Protein AF-A0A3E2N641-F1 (afdb_monomer_lite)

Organism: NCBI:txid253257

pLDDT: mean 75.02, std 20.26, range [27.59, 98.75]

Secondary structure (DSSP, 8-state):
-PPPPP----PPP-EEEEEEPPTT--HHHHHHHTTS-HHHHHHHSTT--TT-PPTT-EEEEEET-------GGGG----------S-SS--PPTTEEEEEPPTT--HHHHHHHTT--HHHHHHHSTT--TT-PPTT-EEEEEPSPPPPP----PPP--PPPPPPP------HHHHHHHHHHHHHHHHHHHHHHHHHHHHHTT-TTHHHHHHHHHHHHHHHHHHHHHHHHHHHHHHHHHHHHHHHHHHHHHHHHHHTT-HHHHHHHHHHHHHHHHHHHHHHHHH-TTS-HHHHHHHHHHHHHHHHHHHHHHHTT-HHHHHHHHHHHHHHHHHHHHHHHHHHHHH-GGG--

Foldseek 3Di:
DDDDDDDDDPDADAAKDKDFDAPPDALCVVCVNQVHDSVQQCLQPPPDDRVDHDGRDIGIDRGPDDPPDDPPVVPDPPPDDDDDDPPPAPDFDPQWDKDFDAPPDALCNLCVVQVHDSVVQCVRPPPDDRVDDDGRDIGIGGHDDDDDDDDDDDDDDDDPDDDDPPPPPFFPLLVSLLVLQLVLLLQLLVLLVVLLVCLLVVNPCNVVSVVSNLCSLVSQLVSCCVQQNNVLSVVSSVLVNQLSVLLVQLLNCVSVVPPVSNVVSVVSNLVSQLVNLVSVCVRFVLQDSVVSSVLSVLLVVLSVVLSVCVNVVVVVVNVVSSVVNSVSSSVVSVSVSVRSCVVCVVSGD

InterPro domains:
  IPR018392 LysM domain [PF01476] (19-62)
  IPR018392 LysM domain [PF01476] (99-142)
  IPR018392 LysM domain [PS51782] (17-61)
  IPR018392 LysM domain [PS51782] (97-141)
  IPR018392 LysM domain [SM00257] (18-62)
  IPR018392 LysM domain [SM00257] (98-142)
  IPR018392 LysM domain [cd00118] (19-61)
  IPR018392 LysM domain [cd00118] (97-141)
  IPR036779 LysM domain superfamily [G3DSA:3.10.350.10] (17-62)
  IPR036779 LysM domain superfamily [G3DSA:3.10.350.10] (88-151)
  IPR036779 LysM domain superfamily [SSF54106] (17-62)
  IPR036779 LysM domain superfamily [SSF54106] (97-142)

Sequence (349 aa):
MSEAVSGSTTRCPVGLRAYTIQKGDTLWLLAKKYCTTVGAIMALNPGIKPGNLMIGQVIWIPAGYKFRNLPPWAQSMDNTIQQRPMNMYPVCPQGTRSYTIEAGDTLWLLSQRYNTTVEAIMAANPGINPTNLFVGQVICIPRDRPQPRPQPQPQPQPQPQPMPPTYMWVSKAEQNLGNYLRFLWLQQVYWLRMAIQSELWNLSDAEYVMNRLMENPADFQMAIKTFYGDENAKKFADLLTSHFTAVNDYVMASRDGNAQAVADAENRMNSNAAQFVAFLASINPNWSAADLQRMLNDYMDLTKEETAATLSQNFEDSIGIFADIERGALEMADMMTQGIVKQFPQYFR

Radius of gyration: 25.22 Å; chains: 1; bounding box: 59×57×93 Å

Structure (mmCIF, N/CA/C/O backbone):
data_AF-A0A3E2N641-F1
#
_entry.id   AF-A0A3E2N641-F1
#
loop_
_atom_site.group_PDB
_atom_site.id
_atom_site.type_symbol
_atom_site.label_atom_id
_atom_site.label_alt_id
_atom_site.label_comp_id
_atom_site.label_asym_id
_atom_site.label_entity_id
_atom_site.label_seq_id
_atom_site.pdbx_PDB_ins_code
_atom_site.Cartn_x
_atom_site.Cartn_y
_atom_site.Cartn_z
_atom_site.occupancy
_atom_site.B_iso_or_equiv
_atom_site.auth_seq_id
_atom_site.auth_comp_id
_atom_site.auth_asym_id
_atom_site.auth_atom_id
_atom_site.pdbx_PDB_model_num
ATOM 1 N N . MET A 1 1 ? 38.713 -11.278 46.481 1.00 37.94 1 MET A N 1
ATOM 2 C CA . MET A 1 1 ? 37.415 -11.522 45.823 1.00 37.94 1 MET A CA 1
ATOM 3 C C . MET A 1 1 ? 37.397 -10.659 44.579 1.00 37.94 1 MET A C 1
ATOM 5 O O . MET A 1 1 ? 37.539 -9.453 44.696 1.00 37.94 1 MET A O 1
ATOM 9 N N . SER A 1 2 ? 37.428 -11.293 43.412 1.00 34.84 2 SER A N 1
ATOM 10 C CA . SER A 1 2 ? 37.576 -10.657 42.103 1.00 34.84 2 SER A CA 1
ATOM 11 C C . SER A 1 2 ? 36.240 -10.099 41.613 1.00 34.84 2 SER A C 1
ATOM 13 O O . SER A 1 2 ? 35.304 -10.871 41.405 1.00 34.84 2 SER A O 1
ATOM 15 N N . GLU A 1 3 ? 36.173 -8.787 41.395 1.00 32.94 3 GLU A N 1
ATOM 16 C CA . GLU A 1 3 ? 35.124 -8.148 40.598 1.00 32.94 3 GLU A CA 1
ATOM 17 C C . GLU A 1 3 ? 35.412 -8.378 39.110 1.00 32.94 3 GLU A C 1
ATOM 19 O O . GLU A 1 3 ? 36.503 -8.093 38.610 1.00 32.94 3 GLU A O 1
ATOM 24 N N . ALA A 1 4 ? 34.435 -8.953 38.413 1.00 34.06 4 ALA A N 1
ATOM 25 C CA . ALA A 1 4 ? 34.481 -9.178 36.979 1.00 34.06 4 ALA A CA 1
ATOM 26 C C . ALA A 1 4 ? 34.097 -7.894 36.228 1.00 34.06 4 ALA A C 1
ATOM 28 O O . ALA A 1 4 ? 33.092 -7.250 36.521 1.00 34.06 4 ALA A O 1
ATOM 29 N N . VAL A 1 5 ? 34.921 -7.558 35.239 1.00 38.22 5 VAL A N 1
ATOM 30 C CA . VAL A 1 5 ? 34.790 -6.419 34.327 1.00 38.22 5 VAL A CA 1
ATOM 31 C C . VAL A 1 5 ? 33.515 -6.524 33.479 1.00 38.22 5 VAL A C 1
ATOM 33 O O . VAL A 1 5 ? 33.207 -7.571 32.910 1.00 38.22 5 VAL A O 1
ATOM 36 N N . SER A 1 6 ? 32.800 -5.402 33.368 1.00 38.97 6 SER A N 1
ATOM 37 C CA . SER A 1 6 ? 31.592 -5.206 32.564 1.00 38.97 6 SER A CA 1
ATOM 38 C C . SER A 1 6 ? 31.830 -5.433 31.065 1.00 38.97 6 SER A C 1
ATOM 40 O O . SER A 1 6 ? 32.614 -4.719 30.435 1.00 38.97 6 SER A O 1
ATOM 42 N N . GLY A 1 7 ? 31.099 -6.375 30.467 1.00 31.98 7 GLY A N 1
ATOM 43 C CA . GLY A 1 7 ? 31.016 -6.547 29.017 1.00 31.98 7 GLY A CA 1
ATOM 44 C C . GLY A 1 7 ? 29.997 -5.587 28.397 1.00 31.98 7 GLY A C 1
ATOM 45 O O . GLY A 1 7 ? 28.799 -5.702 28.642 1.00 31.98 7 GLY A O 1
ATOM 46 N N . SER A 1 8 ? 30.472 -4.653 27.573 1.00 35.94 8 SER A N 1
ATOM 47 C CA . SER A 1 8 ? 29.644 -3.797 26.714 1.00 35.94 8 SER A CA 1
ATOM 48 C C . SER A 1 8 ? 28.835 -4.652 25.730 1.00 35.94 8 SER A C 1
ATOM 50 O O . SER A 1 8 ? 29.398 -5.316 24.860 1.00 35.94 8 SER A O 1
ATOM 52 N N . THR A 1 9 ? 27.507 -4.652 25.854 1.00 37.44 9 THR A N 1
ATOM 53 C CA . THR A 1 9 ? 26.609 -5.258 24.863 1.00 37.44 9 THR A CA 1
ATOM 54 C C . THR A 1 9 ? 26.307 -4.227 23.780 1.00 37.44 9 THR A C 1
ATOM 56 O O . THR A 1 9 ? 25.435 -3.373 23.916 1.00 37.44 9 THR A O 1
ATOM 59 N N . THR A 1 10 ? 27.055 -4.267 22.676 1.00 47.19 10 THR A N 1
ATOM 60 C CA . THR A 1 10 ? 26.777 -3.406 21.519 1.00 47.19 10 THR A CA 1
ATOM 61 C C . THR A 1 10 ? 25.424 -3.787 20.911 1.00 47.19 10 THR A C 1
ATOM 63 O O . THR A 1 10 ? 25.277 -4.843 20.295 1.00 47.19 10 THR A O 1
ATOM 66 N N . ARG A 1 11 ? 24.412 -2.937 21.114 1.00 62.44 11 ARG A N 1
ATOM 67 C CA . ARG A 1 11 ? 23.065 -3.103 20.552 1.00 62.44 11 ARG A CA 1
ATOM 68 C C . ARG A 1 11 ? 23.124 -2.955 19.030 1.00 62.44 11 ARG A C 1
ATOM 70 O O . ARG A 1 11 ? 23.750 -2.033 18.512 1.00 62.44 11 ARG A O 1
ATOM 77 N N . CYS A 1 12 ? 22.468 -3.867 18.318 1.00 58.69 12 CYS A N 1
ATOM 78 C CA . CYS A 1 12 ? 22.376 -3.823 16.863 1.00 58.69 12 CYS A CA 1
ATOM 79 C C . CYS A 1 12 ? 21.690 -2.527 16.395 1.00 58.69 12 CYS A C 1
ATOM 81 O O . CYS A 1 12 ? 20.620 -2.208 16.920 1.00 58.69 12 CYS A O 1
ATOM 83 N N . PRO A 1 13 ? 22.244 -1.804 15.406 1.00 61.56 13 PRO A N 1
ATOM 84 C CA . PRO A 1 13 ? 21.532 -0.697 14.776 1.00 61.56 13 PRO A CA 1
ATOM 85 C C . PRO A 1 13 ? 20.265 -1.217 14.083 1.00 61.56 13 PRO A C 1
ATOM 87 O O . PRO A 1 13 ? 20.301 -2.296 13.502 1.00 61.56 13 PRO A O 1
ATOM 90 N N . VAL A 1 14 ? 19.167 -0.458 14.136 1.00 66.56 14 VAL A N 1
ATOM 91 C CA . VAL A 1 14 ? 17.894 -0.761 13.450 1.00 66.56 14 VAL A CA 1
ATOM 92 C C . VAL A 1 14 ? 17.666 0.190 12.265 1.00 66.56 14 VAL A C 1
ATOM 94 O O . VAL A 1 14 ? 18.246 1.286 12.243 1.00 66.56 14 VAL A O 1
ATOM 97 N N . GLY A 1 15 ? 16.857 -0.244 11.291 1.00 57.44 15 GLY A N 1
ATOM 98 C CA . GLY A 1 15 ? 16.411 0.545 10.132 1.00 57.44 15 GLY A CA 1
ATOM 99 C C . GLY A 1 15 ? 17.236 0.337 8.855 1.00 57.44 15 GLY A C 1
ATOM 100 O O . GLY A 1 15 ? 18.328 -0.237 8.884 1.00 57.44 15 GLY A O 1
ATOM 101 N N . LEU A 1 16 ? 16.711 0.802 7.717 1.00 65.94 16 LEU A N 1
ATOM 102 C CA . LEU A 1 16 ? 17.422 0.796 6.435 1.00 65.94 16 LEU A CA 1
ATOM 103 C C . LEU A 1 16 ? 18.493 1.896 6.428 1.00 65.94 16 LEU A C 1
ATOM 105 O O . LEU A 1 16 ? 18.224 3.036 6.796 1.00 65.94 16 LEU A O 1
ATOM 109 N N . ARG A 1 17 ? 19.728 1.568 6.037 1.00 76.00 17 ARG A N 1
ATOM 110 C CA . ARG A 1 17 ? 20.859 2.509 6.079 1.00 76.00 17 ARG A CA 1
ATOM 111 C C . ARG A 1 17 ? 21.640 2.500 4.780 1.00 76.00 17 ARG A C 1
ATOM 113 O O . ARG A 1 17 ? 22.012 1.431 4.307 1.00 76.00 17 ARG A O 1
ATOM 120 N N . ALA A 1 18 ? 21.957 3.681 4.257 1.00 69.38 18 ALA A N 1
ATOM 121 C CA . ALA A 1 18 ? 22.971 3.821 3.220 1.00 69.38 18 ALA A CA 1
ATOM 122 C C . ALA A 1 18 ? 24.364 3.612 3.836 1.00 69.38 18 ALA A C 1
ATOM 124 O O . ALA A 1 18 ? 24.682 4.171 4.889 1.00 69.38 18 ALA A O 1
ATOM 125 N N . TYR A 1 19 ? 25.196 2.804 3.189 1.00 85.25 19 TYR A N 1
ATOM 126 C CA . TYR A 1 19 ? 26.554 2.502 3.615 1.00 85.25 19 TYR A CA 1
ATOM 127 C C . TYR A 1 19 ? 27.510 2.526 2.426 1.00 85.25 19 TYR A C 1
ATOM 129 O O . TYR A 1 19 ? 27.297 1.828 1.438 1.00 85.25 19 TYR A O 1
ATOM 137 N N . THR A 1 20 ? 28.589 3.295 2.537 1.00 86.00 20 THR A N 1
ATOM 138 C CA . THR A 1 20 ? 29.642 3.358 1.519 1.00 86.00 20 THR A CA 1
ATOM 139 C C . THR A 1 20 ? 30.679 2.266 1.768 1.00 86.00 20 THR A C 1
ATOM 141 O O . THR A 1 20 ? 31.349 2.287 2.800 1.00 86.00 20 THR A O 1
ATOM 144 N N . ILE A 1 21 ? 30.835 1.340 0.820 1.00 86.69 21 ILE A N 1
ATOM 145 C CA . ILE A 1 21 ? 31.816 0.250 0.858 1.00 86.69 21 ILE A CA 1
ATOM 146 C C . ILE A 1 21 ? 33.225 0.806 1.078 1.00 86.69 21 ILE A C 1
ATOM 148 O O . ILE A 1 21 ? 33.716 1.642 0.315 1.00 86.69 21 ILE A O 1
ATOM 152 N N . GLN A 1 22 ? 33.894 0.294 2.104 1.00 90.19 22 GLN A N 1
ATOM 153 C CA . GLN A 1 22 ? 35.270 0.611 2.454 1.00 90.19 22 GLN A CA 1
ATOM 154 C C . GLN A 1 22 ? 36.227 -0.499 2.006 1.00 90.19 22 GLN A C 1
ATOM 156 O O . GLN A 1 22 ? 35.837 -1.624 1.682 1.00 90.19 22 GLN A O 1
ATOM 161 N N . LYS A 1 23 ? 37.526 -0.184 1.983 1.00 87.56 23 LYS A N 1
ATOM 162 C CA . LYS A 1 23 ? 38.572 -1.163 1.670 1.00 87.56 23 LYS A CA 1
ATOM 163 C C . LYS A 1 23 ? 38.530 -2.314 2.682 1.00 87.56 23 LYS A C 1
ATOM 165 O O . LYS A 1 23 ? 38.703 -2.087 3.874 1.00 87.56 23 LYS A O 1
ATOM 170 N N . GLY A 1 24 ? 38.372 -3.541 2.184 1.00 77.38 24 GLY A N 1
ATOM 171 C CA . GLY A 1 24 ? 38.320 -4.754 3.009 1.00 77.38 24 GLY A CA 1
ATOM 172 C C . GLY A 1 24 ? 36.915 -5.170 3.452 1.00 77.38 24 GLY A C 1
ATOM 173 O O . GLY A 1 24 ? 36.780 -6.202 4.109 1.00 77.38 24 GLY A O 1
ATOM 174 N N . ASP A 1 25 ? 35.872 -4.425 3.073 1.00 85.00 25 ASP A N 1
ATOM 175 C CA . ASP A 1 25 ? 34.499 -4.843 3.339 1.00 85.00 25 ASP A CA 1
ATOM 176 C C . ASP A 1 25 ? 34.126 -6.104 2.553 1.00 85.00 25 ASP A C 1
ATOM 178 O O . ASP A 1 25 ? 34.498 -6.303 1.397 1.00 85.00 25 ASP A O 1
ATOM 182 N N . THR A 1 26 ? 33.319 -6.947 3.193 1.00 80.31 26 THR A N 1
ATOM 183 C CA . THR A 1 26 ? 32.589 -8.046 2.556 1.00 80.31 26 THR A CA 1
ATOM 184 C C . THR A 1 26 ? 31.133 -7.964 2.994 1.00 80.31 26 THR A C 1
ATOM 186 O O . THR A 1 26 ? 30.843 -7.493 4.097 1.00 80.31 26 THR A O 1
ATOM 189 N N . LEU A 1 27 ? 30.197 -8.476 2.187 1.00 76.56 27 LEU A N 1
ATOM 190 C CA . LEU A 1 27 ? 28.786 -8.505 2.600 1.00 76.56 27 LEU A CA 1
ATOM 191 C C . LEU A 1 27 ? 28.585 -9.293 3.897 1.00 76.56 27 LEU A C 1
ATOM 193 O O . LEU A 1 27 ? 27.688 -8.975 4.668 1.00 76.56 27 LEU A O 1
ATOM 197 N N . TRP A 1 28 ? 29.441 -10.282 4.162 1.00 72.81 28 TRP A N 1
ATOM 198 C CA . TRP A 1 28 ? 29.426 -11.049 5.403 1.00 72.81 28 TRP A CA 1
ATOM 199 C C . TRP A 1 28 ? 29.801 -10.197 6.625 1.00 72.81 28 TRP A C 1
ATOM 201 O O . TRP A 1 28 ? 29.076 -10.203 7.622 1.00 72.81 28 TRP A O 1
ATOM 211 N N . LEU A 1 29 ? 30.887 -9.414 6.545 1.00 74.25 29 LEU A N 1
ATOM 212 C CA . LEU A 1 29 ? 31.299 -8.505 7.625 1.00 74.25 29 LEU A CA 1
ATOM 213 C C . LEU A 1 29 ? 30.238 -7.433 7.889 1.00 74.25 29 LEU A C 1
ATOM 215 O O . LEU A 1 29 ? 29.940 -7.128 9.045 1.00 74.25 29 LEU A O 1
ATOM 219 N N . LEU A 1 30 ? 29.622 -6.913 6.826 1.00 85.38 30 LEU A N 1
ATOM 220 C CA . LEU A 1 30 ? 28.553 -5.925 6.925 1.00 85.38 30 LEU A CA 1
ATOM 221 C C . LEU A 1 30 ? 27.273 -6.533 7.514 1.00 85.38 30 LEU A C 1
ATOM 223 O O . LEU A 1 30 ? 26.714 -5.973 8.452 1.00 85.38 30 LEU A O 1
ATOM 227 N N . ALA A 1 31 ? 26.853 -7.717 7.066 1.00 72.88 31 ALA A N 1
ATOM 228 C CA . ALA A 1 31 ? 25.706 -8.425 7.634 1.00 72.88 31 ALA A CA 1
ATOM 229 C C . ALA A 1 31 ? 25.873 -8.667 9.141 1.00 72.88 31 ALA A C 1
ATOM 231 O O . ALA A 1 31 ? 24.962 -8.392 9.922 1.00 72.88 31 ALA A O 1
ATOM 232 N N . LYS A 1 32 ? 27.069 -9.092 9.566 1.00 73.50 32 LYS A N 1
ATOM 233 C CA . LYS A 1 32 ? 27.406 -9.283 10.982 1.00 73.50 32 LYS A CA 1
ATOM 234 C C . LYS A 1 32 ? 27.371 -7.967 11.765 1.00 73.50 32 LYS A C 1
ATOM 236 O O . LYS A 1 32 ? 26.752 -7.911 12.823 1.00 73.50 32 LYS A O 1
ATOM 241 N N . LYS A 1 33 ? 28.003 -6.911 11.241 1.00 82.94 33 LYS A N 1
ATOM 242 C CA . LYS A 1 33 ? 28.078 -5.577 11.866 1.00 82.94 33 LYS A CA 1
ATOM 243 C C . LYS A 1 33 ? 26.702 -4.939 12.054 1.00 82.94 33 LYS A C 1
ATOM 245 O O . LYS A 1 33 ? 26.442 -4.330 13.086 1.00 82.94 33 LYS A O 1
ATOM 250 N N . TYR A 1 34 ? 25.829 -5.090 11.065 1.00 80.62 34 TYR A N 1
ATOM 251 C CA . TYR A 1 34 ? 24.497 -4.488 11.056 1.00 80.62 34 TYR A CA 1
ATOM 252 C C . TYR A 1 34 ? 23.398 -5.450 11.513 1.00 80.62 34 TYR A C 1
ATOM 254 O O . TYR A 1 34 ? 22.223 -5.113 11.423 1.00 80.62 34 TYR A O 1
ATOM 262 N N . CYS A 1 35 ? 23.759 -6.626 12.032 1.00 75.62 35 CYS A N 1
ATOM 263 C CA . CYS A 1 35 ? 22.819 -7.630 12.525 1.00 75.62 35 CYS A CA 1
ATOM 264 C C . CYS A 1 35 ? 21.701 -7.970 11.528 1.00 75.62 35 CYS A C 1
ATOM 266 O O . CYS A 1 35 ? 20.520 -7.966 11.874 1.00 75.62 35 CYS A O 1
ATOM 268 N N . THR A 1 36 ? 22.101 -8.256 10.294 1.00 75.38 36 THR A N 1
ATOM 269 C CA . THR A 1 36 ? 21.239 -8.664 9.185 1.00 75.38 36 THR A CA 1
ATOM 270 C C . THR A 1 36 ? 21.852 -9.868 8.465 1.00 75.38 36 THR A C 1
ATOM 272 O O . THR A 1 36 ? 22.761 -10.509 8.996 1.00 75.38 36 THR A O 1
ATOM 275 N N . THR A 1 37 ? 21.377 -10.214 7.269 1.00 66.31 37 THR A N 1
ATOM 276 C CA . THR A 1 37 ? 21.933 -11.311 6.464 1.00 66.31 37 THR A CA 1
ATOM 277 C C . THR A 1 37 ? 22.508 -10.809 5.144 1.00 66.31 37 THR A C 1
ATOM 279 O O . THR A 1 37 ? 22.078 -9.791 4.604 1.00 66.31 37 THR A O 1
ATOM 282 N N . VAL A 1 38 ? 23.467 -11.557 4.587 1.00 63.78 38 VAL A N 1
ATOM 283 C CA . VAL A 1 38 ? 23.998 -11.298 3.237 1.00 63.78 38 VAL A CA 1
ATOM 284 C C . VAL A 1 38 ? 22.869 -11.311 2.206 1.00 63.78 38 VAL A C 1
ATOM 286 O O . VAL A 1 38 ? 22.825 -10.436 1.350 1.00 63.78 38 VAL A O 1
ATOM 289 N N . GLY A 1 39 ? 21.921 -12.247 2.334 1.00 54.84 39 GLY A N 1
ATOM 290 C CA . GLY A 1 39 ? 20.748 -12.332 1.463 1.00 54.84 39 GLY A CA 1
ATOM 291 C C . GLY A 1 39 ? 19.867 -11.084 1.527 1.00 54.84 39 GLY A C 1
ATOM 292 O O . GLY A 1 39 ? 19.488 -10.563 0.486 1.00 54.84 39 GLY A O 1
ATOM 293 N N . ALA A 1 40 ? 19.615 -10.548 2.724 1.00 56.44 40 ALA A N 1
ATOM 294 C CA . ALA A 1 40 ? 18.844 -9.316 2.889 1.00 56.44 40 ALA A CA 1
ATOM 295 C C . ALA A 1 40 ? 19.567 -8.091 2.298 1.00 56.44 40 ALA A C 1
ATOM 297 O O . ALA A 1 40 ? 18.936 -7.255 1.656 1.00 56.44 40 ALA A O 1
ATOM 298 N N . ILE A 1 41 ? 20.895 -8.010 2.444 1.00 67.69 41 ILE A N 1
ATOM 299 C CA . ILE A 1 41 ? 21.693 -6.964 1.787 1.00 67.69 41 ILE A CA 1
ATOM 300 C C . ILE A 1 41 ? 21.630 -7.127 0.262 1.00 67.69 41 ILE A C 1
ATOM 302 O O . ILE A 1 41 ? 21.403 -6.157 -0.448 1.00 67.69 41 ILE A O 1
ATOM 306 N N . MET A 1 42 ? 21.785 -8.338 -0.270 1.00 67.94 42 MET A N 1
ATOM 307 C CA . MET A 1 42 ? 21.726 -8.575 -1.718 1.00 67.94 42 MET A CA 1
ATOM 308 C C . MET A 1 42 ? 20.342 -8.288 -2.309 1.00 67.94 42 MET A C 1
ATOM 310 O O . MET A 1 42 ? 20.257 -7.757 -3.413 1.00 67.94 42 MET A O 1
ATOM 314 N N . ALA A 1 43 ? 19.272 -8.589 -1.572 1.00 52.38 43 ALA A N 1
ATOM 315 C CA . ALA A 1 43 ? 17.902 -8.306 -1.986 1.00 52.38 43 ALA A CA 1
ATOM 316 C C . ALA A 1 43 ? 17.635 -6.799 -2.147 1.00 52.38 43 ALA A C 1
ATOM 318 O O . ALA A 1 43 ? 16.918 -6.404 -3.060 1.00 52.38 43 ALA A O 1
ATOM 319 N N . LEU A 1 44 ? 18.253 -5.962 -1.306 1.00 57.47 44 LEU A N 1
ATOM 320 C CA . LEU A 1 44 ? 18.123 -4.498 -1.350 1.00 57.47 44 LEU A CA 1
ATOM 321 C C . LEU A 1 44 ? 19.164 -3.802 -2.231 1.00 57.47 44 LEU A C 1
ATOM 323 O O . LEU A 1 44 ? 19.073 -2.597 -2.450 1.00 57.47 44 LEU A O 1
ATOM 327 N N . ASN A 1 45 ? 20.144 -4.544 -2.752 1.00 57.69 45 ASN A N 1
ATOM 328 C CA . ASN A 1 45 ? 21.177 -4.010 -3.638 1.00 57.69 45 ASN A CA 1
ATOM 329 C C . ASN A 1 45 ? 21.267 -4.823 -4.928 1.00 57.69 45 ASN A C 1
ATOM 331 O O . ASN A 1 45 ? 22.242 -5.555 -5.135 1.00 57.69 45 ASN A O 1
ATOM 335 N N . PRO A 1 46 ? 20.269 -4.719 -5.818 1.00 47.12 46 PRO A N 1
ATOM 336 C CA . PRO A 1 46 ? 20.298 -5.450 -7.070 1.00 47.12 46 PRO A CA 1
ATOM 337 C C . PRO A 1 46 ? 21.552 -5.145 -7.895 1.00 47.12 46 PRO A C 1
ATOM 339 O O . PRO A 1 46 ? 21.940 -3.994 -8.069 1.00 47.12 46 PRO A O 1
ATOM 342 N N . GLY A 1 47 ? 22.199 -6.196 -8.403 1.00 52.06 47 GLY A N 1
ATOM 343 C CA . GLY A 1 47 ? 23.441 -6.078 -9.173 1.00 52.06 47 GLY A CA 1
ATOM 344 C C . GLY A 1 47 ? 24.715 -5.993 -8.327 1.00 52.06 47 GLY A C 1
ATOM 345 O O . GLY A 1 47 ? 25.812 -6.002 -8.892 1.00 52.06 47 GLY A O 1
ATOM 346 N N . ILE A 1 48 ? 24.609 -5.977 -6.991 1.00 67.44 48 ILE A N 1
ATOM 347 C CA . ILE A 1 48 ? 25.777 -6.117 -6.122 1.00 67.44 48 ILE A CA 1
ATOM 348 C C . ILE A 1 48 ? 26.460 -7.461 -6.377 1.00 67.44 48 ILE A C 1
ATOM 350 O O . ILE A 1 48 ? 25.814 -8.507 -6.450 1.00 67.44 48 ILE A O 1
ATOM 354 N N . LYS A 1 49 ? 27.785 -7.437 -6.521 1.00 76.38 49 LYS A N 1
ATOM 355 C CA . LYS A 1 49 ? 28.600 -8.637 -6.722 1.00 76.38 49 LYS A CA 1
ATOM 356 C C . LYS A 1 49 ? 29.285 -8.967 -5.396 1.00 76.38 49 LYS A C 1
ATOM 358 O O . LYS A 1 49 ? 30.253 -8.292 -5.060 1.00 76.38 49 LYS A O 1
ATOM 363 N N . PRO A 1 50 ? 28.842 -9.987 -4.637 1.00 62.06 50 PRO A N 1
ATOM 364 C CA . PRO A 1 50 ? 29.382 -10.262 -3.300 1.00 62.06 50 PRO A CA 1
ATOM 365 C C . PRO A 1 50 ? 30.895 -10.513 -3.279 1.00 62.06 50 PRO A C 1
ATOM 367 O O . PRO A 1 50 ? 31.553 -10.186 -2.298 1.00 62.06 50 PRO A O 1
ATOM 370 N N . GLY A 1 51 ? 31.438 -11.068 -4.369 1.00 69.81 51 GLY A N 1
ATOM 371 C CA . GLY A 1 51 ? 32.874 -11.301 -4.555 1.00 69.81 51 GLY A CA 1
ATOM 372 C C . GLY A 1 51 ? 33.642 -10.145 -5.206 1.00 69.81 51 GLY A C 1
ATOM 373 O O . GLY A 1 51 ? 34.833 -10.288 -5.447 1.00 69.81 51 GLY A O 1
ATOM 374 N N . ASN A 1 52 ? 32.981 -9.030 -5.534 1.00 75.12 52 ASN A N 1
ATOM 375 C CA . ASN A 1 52 ? 33.603 -7.874 -6.182 1.00 75.12 52 ASN A CA 1
ATOM 376 C C . ASN A 1 52 ? 32.902 -6.567 -5.772 1.00 75.12 52 ASN A C 1
ATOM 378 O O . ASN A 1 52 ? 32.237 -5.920 -6.586 1.00 75.12 52 ASN A O 1
ATOM 382 N N . LEU A 1 53 ? 33.007 -6.216 -4.489 1.00 79.00 53 LEU A N 1
ATOM 383 C CA . LEU A 1 53 ? 32.491 -4.951 -3.970 1.00 79.00 53 LEU A CA 1
ATOM 384 C C . LEU A 1 53 ? 33.416 -3.803 -4.387 1.00 79.00 53 LEU A C 1
ATOM 386 O O . LEU A 1 53 ? 34.630 -3.881 -4.195 1.00 79.00 53 LEU A O 1
ATOM 390 N N . MET A 1 54 ? 32.848 -2.733 -4.944 1.00 73.00 54 MET A N 1
ATOM 391 C CA . MET A 1 54 ? 33.630 -1.568 -5.359 1.00 73.00 54 MET A CA 1
ATOM 392 C C . MET A 1 54 ? 33.801 -0.609 -4.180 1.00 73.00 54 MET A C 1
ATOM 394 O O . MET A 1 54 ? 32.822 -0.172 -3.585 1.00 73.00 54 MET A O 1
ATOM 398 N N . ILE A 1 55 ? 35.041 -0.252 -3.842 1.00 80.12 55 ILE A N 1
ATOM 399 C CA . ILE A 1 55 ? 35.316 0.760 -2.811 1.00 80.12 55 ILE A CA 1
ATOM 400 C C . ILE A 1 55 ? 34.664 2.084 -3.233 1.00 80.12 55 ILE A C 1
ATOM 402 O O . ILE A 1 55 ? 34.812 2.508 -4.376 1.00 80.12 55 ILE A O 1
ATOM 406 N N . GLY A 1 56 ? 33.933 2.723 -2.318 1.00 62.25 56 GLY A N 1
ATOM 407 C CA . GLY A 1 56 ? 33.146 3.925 -2.601 1.00 62.25 56 GLY A CA 1
ATOM 408 C C . GLY A 1 56 ? 31.721 3.654 -3.101 1.00 62.25 56 GLY A C 1
ATOM 409 O O . GLY A 1 56 ? 30.928 4.589 -3.175 1.00 62.25 56 GLY A O 1
ATOM 410 N N . GLN A 1 57 ? 31.356 2.401 -3.401 1.00 80.44 57 GLN A N 1
ATOM 411 C CA . GLN A 1 57 ? 29.984 2.026 -3.756 1.00 80.44 57 GLN A CA 1
ATOM 412 C C . GLN A 1 57 ? 29.051 2.230 -2.562 1.00 80.44 57 GLN A C 1
ATOM 414 O O . GLN A 1 57 ? 29.320 1.721 -1.478 1.00 80.44 57 GLN A O 1
ATOM 419 N N . VAL A 1 58 ? 27.932 2.922 -2.757 1.00 71.38 58 VAL A N 1
ATOM 420 C CA . VAL A 1 58 ? 26.888 3.037 -1.730 1.00 71.38 58 VAL A CA 1
ATOM 421 C C . VAL A 1 58 ? 25.928 1.854 -1.849 1.00 71.38 58 VAL A C 1
ATOM 423 O O . VAL A 1 58 ? 25.477 1.534 -2.948 1.00 71.38 58 VAL A O 1
ATOM 426 N N . ILE A 1 59 ? 25.636 1.200 -0.725 1.00 78.06 59 ILE A N 1
ATOM 427 C CA . ILE A 1 59 ? 24.713 0.069 -0.616 1.00 78.06 59 ILE A CA 1
ATOM 428 C C . ILE A 1 59 ? 23.706 0.288 0.518 1.00 78.06 59 ILE A C 1
ATOM 430 O O . ILE A 1 59 ? 24.004 0.948 1.511 1.00 78.06 59 ILE A O 1
ATOM 434 N N . TRP A 1 60 ? 22.523 -0.299 0.397 1.00 71.56 60 TRP A N 1
ATOM 435 C CA . TRP A 1 60 ? 21.462 -0.274 1.395 1.00 71.56 60 TRP A CA 1
ATOM 436 C C . TRP A 1 60 ? 21.538 -1.484 2.325 1.00 71.56 60 TRP A C 1
ATOM 438 O O . TRP A 1 60 ? 21.491 -2.631 1.887 1.00 71.56 60 TRP A O 1
ATOM 448 N N . ILE A 1 61 ? 21.646 -1.250 3.627 1.00 82.44 61 ILE A N 1
ATOM 449 C CA . ILE A 1 61 ? 21.747 -2.304 4.635 1.00 82.44 61 ILE A CA 1
ATOM 450 C C . ILE A 1 61 ? 20.496 -2.272 5.520 1.00 82.44 61 ILE A C 1
ATOM 452 O O . ILE A 1 61 ? 20.274 -1.267 6.198 1.00 82.44 61 ILE A O 1
ATOM 456 N N . PRO A 1 62 ? 19.692 -3.350 5.568 1.00 69.62 62 PRO A N 1
ATOM 457 C CA . PRO A 1 62 ? 18.548 -3.450 6.471 1.00 69.62 62 PRO A CA 1
ATOM 458 C C . PRO A 1 62 ? 19.040 -3.849 7.865 1.00 69.62 62 PRO A C 1
ATOM 460 O O . PRO A 1 62 ? 19.079 -5.032 8.215 1.00 69.62 62 PRO A O 1
ATOM 463 N N . ALA A 1 63 ? 19.494 -2.868 8.641 1.00 77.38 63 ALA A N 1
ATOM 464 C CA . ALA A 1 63 ? 20.121 -3.094 9.932 1.00 77.38 63 ALA A CA 1
ATOM 465 C C . ALA A 1 63 ? 19.097 -3.550 10.985 1.00 77.38 63 ALA A C 1
ATOM 467 O O . ALA A 1 63 ? 17.965 -3.068 11.031 1.00 77.38 63 ALA A O 1
ATOM 468 N N . GLY A 1 64 ? 19.490 -4.505 11.828 1.00 60.09 64 GLY A N 1
ATOM 469 C CA . GLY A 1 64 ? 18.668 -4.999 12.935 1.00 60.09 64 GLY A CA 1
ATOM 470 C C . GLY A 1 64 ? 17.513 -5.902 12.500 1.00 60.09 64 GLY A C 1
ATOM 471 O O . GLY A 1 64 ? 16.758 -6.375 13.349 1.00 60.09 64 GLY A O 1
ATOM 472 N N . TYR A 1 65 ? 17.403 -6.191 11.202 1.00 53.75 65 TYR A N 1
ATOM 473 C CA . TYR A 1 65 ? 16.420 -7.109 10.647 1.00 53.75 65 TYR A CA 1
ATOM 474 C C . TYR A 1 65 ? 16.865 -8.559 10.896 1.00 53.75 65 TYR A C 1
ATOM 476 O O . TYR A 1 65 ? 17.517 -9.201 10.070 1.00 53.75 65 TYR A O 1
ATOM 484 N N . LYS A 1 66 ? 16.534 -9.087 12.077 1.00 47.88 66 LYS A N 1
ATOM 485 C CA . LYS A 1 66 ? 16.601 -10.525 12.355 1.00 47.88 66 LYS A CA 1
ATOM 486 C C . LYS A 1 66 ? 15.239 -11.125 12.023 1.00 47.88 66 LYS A C 1
ATOM 488 O O . LYS A 1 66 ? 14.311 -10.981 12.812 1.00 47.88 66 LYS A O 1
ATOM 493 N N . PHE A 1 67 ? 15.118 -11.798 10.879 1.00 43.06 67 PHE A N 1
ATOM 494 C CA . PHE A 1 67 ? 13.972 -12.666 10.589 1.00 43.06 67 PHE A CA 1
ATOM 495 C C . PHE A 1 67 ? 13.880 -13.718 11.698 1.00 43.06 67 PHE A C 1
ATOM 497 O O . PHE A 1 67 ? 14.655 -14.672 11.719 1.00 43.06 67 PHE A O 1
ATOM 504 N N . ARG A 1 68 ? 13.012 -13.494 12.687 1.00 33.97 68 ARG A N 1
ATOM 505 C CA . ARG A 1 68 ? 13.005 -14.297 13.915 1.00 33.97 68 ARG A CA 1
ATOM 506 C C . ARG A 1 68 ? 12.215 -15.600 13.798 1.00 33.97 68 ARG A C 1
ATOM 508 O O . ARG A 1 68 ? 12.342 -16.423 14.691 1.00 33.97 68 ARG A O 1
ATOM 515 N N . ASN A 1 69 ? 11.526 -15.827 12.679 1.00 35.25 69 ASN A N 1
ATOM 516 C CA . ASN A 1 69 ? 10.860 -17.088 12.358 1.00 35.25 69 ASN A CA 1
ATOM 517 C C . ASN A 1 69 ? 11.263 -17.548 10.950 1.00 35.25 69 ASN A C 1
ATOM 519 O O . ASN A 1 69 ? 10.579 -17.260 9.972 1.00 35.25 69 ASN A O 1
ATOM 523 N N . LEU A 1 70 ? 12.390 -18.253 10.846 1.00 42.97 70 LEU A N 1
ATOM 524 C CA . LEU A 1 70 ? 12.660 -19.111 9.691 1.00 42.97 70 LEU A CA 1
ATOM 525 C C . LEU A 1 70 ? 12.232 -20.551 10.029 1.00 42.97 70 LEU A C 1
ATOM 527 O O . LEU A 1 70 ? 12.413 -20.972 11.176 1.00 42.97 70 LEU A O 1
ATOM 531 N N . PRO A 1 71 ? 11.690 -21.315 9.063 1.00 34.59 71 PRO A N 1
ATOM 532 C CA . PRO A 1 71 ? 11.288 -22.700 9.278 1.00 34.59 71 PRO A CA 1
ATOM 533 C C . PRO A 1 71 ? 12.482 -23.589 9.693 1.00 34.59 71 PRO A C 1
ATOM 535 O O . PRO A 1 71 ? 13.620 -23.293 9.316 1.00 34.59 71 PRO A O 1
ATOM 538 N N . PRO A 1 72 ? 12.249 -24.695 10.431 1.00 34.84 72 PRO A N 1
ATOM 539 C CA . PRO A 1 72 ? 13.296 -25.518 11.059 1.00 34.84 72 PRO A CA 1
ATOM 540 C C . PRO A 1 72 ? 14.436 -26.004 10.145 1.00 34.84 72 PRO A C 1
ATOM 542 O O . PRO A 1 72 ? 15.531 -26.275 10.628 1.00 34.84 72 PRO A O 1
ATOM 545 N N . TRP A 1 73 ? 14.237 -26.068 8.827 1.00 39.28 73 TRP A N 1
ATOM 546 C CA . TRP A 1 73 ? 15.273 -26.475 7.870 1.00 39.28 73 TRP A CA 1
ATOM 547 C C . TRP A 1 73 ? 16.289 -25.369 7.522 1.00 39.28 73 TRP A C 1
ATOM 549 O O . TRP A 1 73 ? 17.354 -25.669 6.993 1.00 39.28 73 TRP A O 1
ATOM 559 N N . ALA A 1 74 ? 16.019 -24.101 7.853 1.00 38.47 74 ALA A N 1
ATOM 560 C CA . ALA A 1 74 ? 16.981 -23.003 7.699 1.00 38.47 74 ALA A CA 1
ATOM 561 C C . ALA A 1 74 ? 17.966 -22.890 8.882 1.00 38.47 74 ALA A C 1
ATOM 563 O O . ALA A 1 74 ? 18.878 -22.064 8.849 1.00 38.47 74 ALA A O 1
ATOM 564 N N . GLN A 1 75 ? 17.787 -23.700 9.932 1.00 37.38 75 GLN A N 1
ATOM 565 C CA . GLN A 1 75 ? 18.660 -23.713 11.111 1.00 37.38 75 GLN A CA 1
ATOM 566 C C . GLN A 1 75 ? 19.818 -24.718 11.010 1.00 37.38 75 GLN A C 1
ATOM 568 O O . GLN A 1 75 ? 20.706 -24.688 11.858 1.00 37.38 75 GLN A O 1
ATOM 573 N N . SER A 1 76 ? 19.884 -25.561 9.972 1.00 35.72 76 SER A N 1
ATOM 574 C CA . SER A 1 76 ? 21.028 -26.457 9.760 1.00 35.72 76 SER A CA 1
ATOM 575 C C . SER A 1 76 ? 21.929 -25.957 8.629 1.00 35.72 76 SER A C 1
ATOM 577 O O . SER A 1 76 ? 21.814 -26.386 7.483 1.00 35.72 76 SER A O 1
ATOM 579 N N . MET A 1 77 ? 22.863 -25.068 8.961 1.00 36.88 77 MET A N 1
ATOM 580 C CA . MET A 1 77 ? 24.124 -24.962 8.220 1.00 36.88 77 MET A CA 1
ATOM 581 C C . MET A 1 77 ? 25.218 -25.635 9.049 1.00 36.88 77 MET A C 1
ATOM 583 O O . MET A 1 77 ? 26.079 -24.980 9.630 1.00 36.88 77 MET A O 1
ATOM 587 N N . ASP A 1 78 ? 25.122 -26.961 9.147 1.00 34.31 78 ASP A N 1
ATOM 588 C CA . ASP A 1 78 ? 26.284 -27.812 9.390 1.00 34.31 78 ASP A CA 1
ATOM 589 C C . ASP A 1 78 ? 26.875 -28.142 8.011 1.00 34.31 78 ASP A C 1
ATOM 591 O O . ASP A 1 78 ? 26.193 -28.686 7.142 1.00 34.31 78 ASP A O 1
ATOM 595 N N . ASN A 1 79 ? 28.124 -27.734 7.785 1.00 41.31 79 ASN A N 1
ATOM 596 C CA . ASN A 1 79 ? 28.800 -27.781 6.487 1.00 41.31 79 ASN A CA 1
ATOM 597 C C . ASN A 1 79 ? 29.599 -29.078 6.279 1.00 41.31 79 ASN A C 1
ATOM 599 O O . ASN A 1 79 ? 30.603 -29.089 5.562 1.00 41.31 79 ASN A O 1
ATOM 603 N N . THR A 1 80 ? 29.179 -30.187 6.879 1.00 30.08 80 THR A N 1
ATOM 604 C CA . THR A 1 80 ? 29.744 -31.499 6.562 1.00 30.08 80 THR A CA 1
ATOM 605 C C . THR A 1 80 ? 29.078 -32.076 5.312 1.00 30.08 80 THR A C 1
ATOM 607 O O . THR A 1 80 ? 27.923 -32.498 5.312 1.00 30.08 80 THR A O 1
ATOM 610 N N . ILE A 1 81 ? 29.825 -32.091 4.201 1.00 37.34 81 ILE A N 1
ATOM 611 C CA . ILE A 1 81 ? 29.409 -32.739 2.953 1.00 37.34 81 ILE A CA 1
ATOM 612 C C . ILE A 1 81 ? 29.325 -34.249 3.200 1.00 37.34 81 ILE A C 1
ATOM 614 O O . ILE A 1 81 ? 30.331 -34.955 3.152 1.00 37.34 81 ILE A O 1
ATOM 618 N N . GLN A 1 82 ? 28.114 -34.759 3.409 1.00 27.59 82 GLN A N 1
ATOM 619 C CA . GLN A 1 82 ? 27.786 -36.135 3.059 1.00 27.59 82 GLN A CA 1
ATOM 620 C C . GLN A 1 82 ? 26.858 -36.125 1.853 1.00 27.59 82 GLN A C 1
ATOM 622 O O . GLN A 1 82 ? 25.800 -35.496 1.861 1.00 27.59 82 GLN A O 1
ATOM 627 N N . GLN A 1 83 ? 27.280 -36.828 0.803 1.00 34.38 83 GLN A N 1
ATOM 628 C CA . GLN A 1 83 ? 26.456 -37.092 -0.367 1.00 34.38 83 GLN A CA 1
ATOM 629 C C . GLN A 1 83 ? 25.150 -37.746 0.093 1.00 34.38 83 GLN A C 1
ATOM 631 O O . GLN A 1 83 ? 25.147 -38.880 0.572 1.00 34.38 83 GLN A O 1
ATOM 636 N N . ARG A 1 84 ? 24.038 -37.020 -0.036 1.00 34.50 84 ARG A N 1
ATOM 637 C CA . ARG A 1 84 ? 22.692 -37.563 0.142 1.00 34.50 84 ARG A CA 1
ATOM 638 C C . ARG A 1 84 ? 22.008 -37.694 -1.222 1.00 34.50 84 ARG A C 1
ATOM 640 O O . ARG A 1 84 ? 22.169 -36.810 -2.064 1.00 34.50 84 ARG A O 1
ATOM 647 N N . PRO A 1 85 ? 21.286 -38.802 -1.463 1.00 36.62 85 PRO A N 1
ATOM 648 C CA . PRO A 1 85 ? 20.732 -39.136 -2.769 1.00 36.62 85 PRO A CA 1
ATOM 649 C C . PRO A 1 85 ? 19.623 -38.163 -3.195 1.00 36.62 85 PRO A C 1
ATOM 651 O O . PRO A 1 85 ? 18.889 -37.624 -2.370 1.00 36.62 85 PRO A O 1
ATOM 654 N N . MET A 1 86 ? 19.519 -37.974 -4.511 1.00 34.75 86 MET A N 1
ATOM 655 C CA . MET A 1 86 ? 18.767 -36.958 -5.265 1.00 34.75 86 MET A CA 1
ATOM 656 C C . MET A 1 86 ? 17.226 -37.056 -5.173 1.00 34.75 86 MET A C 1
ATOM 658 O O . MET A 1 86 ? 16.543 -36.826 -6.164 1.00 34.75 86 MET A O 1
ATOM 662 N N . ASN A 1 87 ? 16.654 -37.424 -4.024 1.00 40.69 87 ASN A N 1
ATOM 663 C CA . ASN A 1 87 ? 15.246 -37.829 -3.940 1.00 40.69 87 ASN A CA 1
ATOM 664 C C . ASN A 1 87 ? 14.420 -37.065 -2.891 1.00 40.69 87 ASN A C 1
ATOM 666 O O . ASN A 1 87 ? 13.637 -37.666 -2.161 1.00 40.69 87 ASN A O 1
ATOM 670 N N . MET A 1 88 ? 14.601 -35.743 -2.795 1.00 37.69 88 MET A N 1
ATOM 671 C CA . MET A 1 88 ? 13.792 -34.886 -1.905 1.00 37.69 88 MET A CA 1
ATOM 672 C C . MET A 1 88 ? 12.997 -33.792 -2.637 1.00 37.69 88 MET A C 1
ATOM 674 O O . MET A 1 88 ? 12.315 -32.996 -1.999 1.00 37.69 88 MET A O 1
ATOM 678 N N . TYR A 1 89 ? 13.036 -33.767 -3.969 1.00 41.12 89 TYR A N 1
ATOM 679 C CA . TYR A 1 89 ? 12.113 -32.963 -4.772 1.00 41.12 89 TYR A CA 1
ATOM 680 C C . TYR A 1 89 ? 10.987 -33.872 -5.274 1.00 41.12 89 TYR A C 1
ATOM 682 O O . TYR A 1 89 ? 11.281 -35.015 -5.636 1.00 41.12 89 TYR A O 1
ATOM 690 N N . PRO A 1 90 ? 9.718 -33.419 -5.295 1.00 50.25 90 PRO A N 1
ATOM 691 C CA . PRO A 1 90 ? 8.633 -34.216 -5.850 1.00 50.25 90 PRO A CA 1
ATOM 692 C C . PRO A 1 90 ? 8.998 -34.624 -7.280 1.00 50.25 90 PRO A C 1
ATOM 694 O O . PRO A 1 90 ? 9.290 -33.780 -8.131 1.00 50.25 90 PRO A O 1
ATOM 697 N N . VAL A 1 91 ? 9.045 -35.935 -7.521 1.00 65.88 91 VAL A N 1
ATOM 698 C CA . VAL A 1 91 ? 9.330 -36.481 -8.846 1.00 65.88 91 VAL A CA 1
ATOM 699 C C . VAL A 1 91 ? 8.134 -36.157 -9.725 1.00 65.88 91 VAL A C 1
ATOM 701 O O . VAL A 1 91 ? 7.056 -36.727 -9.571 1.00 65.88 91 VAL A O 1
ATOM 704 N N . CYS A 1 92 ? 8.323 -35.201 -10.625 1.00 77.25 92 CYS A N 1
ATOM 705 C CA . CYS A 1 92 ? 7.274 -34.785 -11.530 1.00 77.25 92 CYS A CA 1
ATOM 706 C C . CYS A 1 92 ? 6.898 -35.919 -12.505 1.00 77.25 92 CYS A C 1
ATOM 708 O O . CYS A 1 92 ? 7.801 -36.570 -13.045 1.00 77.25 92 CYS A O 1
ATOM 710 N N . PRO A 1 93 ? 5.595 -36.174 -12.752 1.00 83.00 93 PRO A N 1
ATOM 711 C CA . PRO A 1 93 ? 5.155 -37.202 -13.693 1.00 83.00 93 PRO A CA 1
ATOM 712 C C . PRO A 1 93 ? 5.768 -37.027 -15.089 1.00 83.00 93 PRO A C 1
ATOM 714 O O . PRO A 1 93 ? 6.064 -35.910 -15.526 1.00 83.00 93 PRO A O 1
ATOM 717 N N . GLN A 1 94 ? 5.917 -38.130 -15.826 1.00 80.81 94 GLN A N 1
ATOM 718 C CA . GLN A 1 94 ? 6.375 -38.097 -17.219 1.00 80.81 94 GLN A CA 1
ATOM 719 C C . GLN A 1 94 ? 5.503 -37.142 -18.053 1.00 80.81 94 GLN A C 1
ATOM 721 O O . GLN A 1 94 ? 4.280 -37.154 -17.948 1.00 80.81 94 GLN A O 1
ATOM 726 N N . GLY A 1 95 ? 6.139 -36.290 -18.862 1.00 83.00 95 GLY A N 1
ATOM 727 C CA . GLY A 1 95 ? 5.455 -35.233 -19.623 1.00 83.00 95 GLY A CA 1
ATOM 728 C C . GLY A 1 95 ? 5.296 -33.894 -18.887 1.00 83.00 95 GLY A C 1
ATOM 729 O O . GLY A 1 95 ? 4.786 -32.937 -19.467 1.00 83.00 95 GLY A O 1
ATOM 730 N N . THR A 1 96 ? 5.783 -33.780 -17.649 1.00 88.75 96 THR A N 1
ATOM 731 C CA . THR A 1 96 ? 5.791 -32.524 -16.880 1.00 88.75 96 THR A CA 1
ATOM 732 C C . THR A 1 96 ? 7.226 -32.055 -16.570 1.00 88.75 96 THR A C 1
ATOM 734 O O . THR A 1 96 ? 8.209 -32.757 -16.824 1.00 88.75 96 THR A O 1
ATOM 737 N N . ARG A 1 97 ? 7.394 -30.816 -16.098 1.00 86.50 97 ARG A N 1
ATOM 738 C CA . ARG A 1 97 ? 8.663 -30.250 -15.599 1.00 86.50 97 ARG A CA 1
ATOM 739 C C . ARG A 1 97 ? 8.452 -29.666 -14.210 1.00 86.50 97 ARG A C 1
ATOM 741 O O . ARG A 1 97 ? 7.419 -29.054 -13.972 1.00 86.50 97 ARG A O 1
ATOM 748 N N . SER A 1 98 ? 9.441 -29.790 -13.332 1.00 83.56 98 SER A N 1
ATOM 749 C CA . SER A 1 98 ? 9.409 -29.078 -12.058 1.00 83.56 98 SER A CA 1
ATOM 750 C C . SER A 1 98 ? 9.529 -27.573 -12.288 1.00 83.56 98 SER A C 1
ATOM 752 O O . SER A 1 98 ? 10.276 -27.105 -13.156 1.00 83.56 98 SER A O 1
ATOM 754 N N . TYR A 1 99 ? 8.786 -26.819 -11.497 1.00 82.06 99 TYR A N 1
ATOM 755 C CA . TYR A 1 99 ? 8.808 -25.373 -11.454 1.00 82.06 99 TYR A CA 1
ATOM 756 C C . TYR A 1 99 ? 8.638 -24.934 -10.005 1.00 82.06 99 TYR A C 1
ATOM 758 O O . TYR A 1 99 ? 7.754 -25.426 -9.310 1.00 82.06 99 TYR A O 1
ATOM 766 N N . THR A 1 100 ? 9.492 -24.029 -9.552 1.00 73.69 100 THR A N 1
ATOM 767 C CA . THR A 1 100 ? 9.390 -23.451 -8.216 1.00 73.69 100 THR A CA 1
ATOM 768 C C . THR A 1 100 ? 8.582 -22.169 -8.326 1.00 73.69 100 THR A C 1
ATOM 770 O O . THR A 1 100 ? 8.999 -21.269 -9.043 1.00 73.69 100 THR A O 1
ATOM 773 N N . ILE A 1 101 ? 7.450 -22.101 -7.629 1.00 70.62 101 ILE A N 1
ATOM 774 C CA . ILE A 1 101 ? 6.596 -20.918 -7.532 1.00 70.62 101 ILE A CA 1
ATOM 775 C C . ILE A 1 101 ? 7.440 -19.724 -7.085 1.00 70.62 101 ILE A C 1
ATOM 777 O O . ILE A 1 101 ? 8.102 -19.758 -6.046 1.00 70.62 101 ILE A O 1
ATOM 781 N N . GLU A 1 102 ? 7.411 -18.665 -7.876 1.00 62.12 102 GLU A N 1
ATOM 782 C CA . GLU A 1 102 ? 8.008 -17.373 -7.578 1.00 62.12 102 GLU A CA 1
ATOM 783 C C . GLU A 1 102 ? 6.940 -16.417 -7.028 1.00 62.12 102 GLU A C 1
ATOM 785 O O . GLU A 1 102 ? 5.733 -16.655 -7.123 1.00 62.12 102 GLU A O 1
ATOM 790 N N . ALA A 1 103 ? 7.380 -15.324 -6.404 1.00 47.34 103 ALA A N 1
ATOM 791 C CA . ALA A 1 103 ? 6.466 -14.307 -5.894 1.00 47.34 103 ALA A CA 1
ATOM 792 C C . ALA A 1 103 ? 5.624 -13.712 -7.033 1.00 47.34 103 ALA A C 1
ATOM 794 O O . ALA A 1 103 ? 6.171 -13.180 -7.998 1.00 47.34 103 ALA A O 1
ATOM 795 N N . GLY A 1 104 ? 4.297 -13.789 -6.895 1.00 47.84 104 GLY A N 1
ATOM 796 C CA . GLY A 1 104 ? 3.340 -13.291 -7.887 1.00 47.84 104 GLY A CA 1
ATOM 797 C C . GLY A 1 104 ? 2.891 -14.316 -8.933 1.00 47.84 104 GLY A C 1
ATOM 798 O O . GLY A 1 104 ? 2.109 -13.969 -9.816 1.00 47.84 104 GLY A O 1
ATOM 799 N N . ASP A 1 105 ? 3.336 -15.572 -8.858 1.00 71.38 105 ASP A N 1
ATOM 800 C CA . ASP A 1 105 ? 2.784 -16.616 -9.718 1.00 71.38 105 ASP A CA 1
ATOM 801 C C . ASP A 1 105 ? 1.340 -16.971 -9.323 1.00 71.38 105 ASP A C 1
ATOM 803 O O . ASP A 1 105 ? 1.008 -17.153 -8.153 1.00 71.38 105 ASP A O 1
ATOM 807 N N . THR A 1 106 ? 0.491 -17.155 -10.333 1.00 79.06 106 THR A N 1
ATOM 808 C CA . THR A 1 106 ? -0.817 -17.812 -10.212 1.00 79.06 106 THR A CA 1
ATOM 809 C C . THR A 1 106 ? -0.848 -19.018 -11.143 1.00 79.06 106 THR A C 1
ATOM 811 O O . THR A 1 106 ? -0.141 -19.039 -12.156 1.00 79.06 106 THR A O 1
ATOM 814 N N . LEU A 1 107 ? -1.688 -20.025 -10.869 1.00 81.69 107 LEU A N 1
ATOM 815 C CA . LEU A 1 107 ? -1.817 -21.155 -11.802 1.00 81.69 107 LEU A CA 1
ATOM 816 C C . LEU A 1 107 ? -2.277 -20.691 -13.185 1.00 81.69 107 LEU A C 1
ATOM 818 O O . LEU A 1 107 ? -1.868 -21.268 -14.191 1.00 81.69 107 LEU A O 1
ATOM 822 N N . TRP A 1 108 ? -3.067 -19.616 -13.242 1.00 80.06 108 TRP A N 1
ATOM 823 C CA . TRP A 1 108 ? -3.460 -18.982 -14.492 1.00 80.06 108 TRP A CA 1
ATOM 824 C C . TRP A 1 108 ? -2.246 -18.417 -15.242 1.00 80.06 108 TRP A C 1
ATOM 826 O O . TRP A 1 108 ? -2.007 -18.828 -16.377 1.00 80.06 108 TRP A O 1
ATOM 836 N N . LEU A 1 109 ? -1.413 -17.584 -14.603 1.00 70.94 109 LEU A N 1
ATOM 837 C CA . LEU A 1 109 ? -0.197 -17.028 -15.219 1.00 70.94 109 LEU A CA 1
ATOM 838 C C . LEU A 1 109 ? 0.775 -18.125 -15.668 1.00 70.94 109 LEU A C 1
ATOM 840 O O . LEU A 1 109 ? 1.359 -18.035 -16.747 1.00 70.94 109 LEU A O 1
ATOM 844 N N . LEU A 1 110 ? 0.914 -19.187 -14.875 1.00 83.12 110 LEU A N 1
ATOM 845 C CA . LEU A 1 110 ? 1.758 -20.329 -15.217 1.00 83.12 110 LEU A CA 1
ATOM 846 C C . LEU A 1 110 ? 1.179 -21.154 -16.371 1.00 83.12 110 LEU A C 1
ATOM 848 O O . LEU A 1 110 ? 1.940 -21.603 -17.227 1.00 83.12 110 LEU A O 1
ATOM 852 N N . SER A 1 111 ? -0.147 -21.306 -16.452 1.00 81.81 111 SER A N 1
ATOM 853 C CA . SER A 1 111 ? -0.797 -21.976 -17.586 1.00 81.81 111 SER A CA 1
ATOM 854 C C . SER A 1 111 ? -0.516 -21.254 -18.899 1.00 81.81 111 SER A C 1
ATOM 856 O O . SER A 1 111 ? -0.133 -21.898 -19.872 1.00 81.81 111 SER A O 1
ATOM 858 N N . GLN A 1 112 ? -0.586 -19.919 -18.889 1.00 74.12 112 GLN A N 1
ATOM 859 C CA . GLN A 1 112 ? -0.266 -19.089 -20.047 1.00 74.12 112 GLN A CA 1
ATOM 860 C C . GLN A 1 112 ? 1.230 -19.158 -20.380 1.00 74.12 112 GLN A C 1
ATOM 862 O O . GLN A 1 112 ? 1.602 -19.390 -21.527 1.00 74.12 112 GLN A O 1
ATOM 867 N N . ARG A 1 113 ? 2.100 -19.030 -19.367 1.00 81.88 113 ARG A N 1
ATOM 868 C CA . ARG A 1 113 ? 3.567 -19.055 -19.522 1.00 81.88 113 ARG A CA 1
ATOM 869 C C . ARG A 1 113 ? 4.073 -20.355 -20.145 1.00 81.88 113 ARG A C 1
ATOM 871 O O . ARG A 1 113 ? 5.049 -20.337 -20.893 1.00 81.88 113 ARG A O 1
ATOM 878 N N . TYR A 1 114 ? 3.439 -21.474 -19.812 1.00 84.56 114 TYR A N 1
ATOM 879 C CA . TYR A 1 114 ? 3.850 -22.806 -20.248 1.00 84.56 114 TYR A CA 1
ATOM 880 C C . TYR A 1 114 ? 2.884 -23.449 -21.247 1.00 84.56 114 TYR A C 1
ATOM 882 O O . TYR A 1 114 ? 2.987 -24.650 -21.468 1.00 84.56 114 TYR A O 1
ATOM 890 N N . ASN A 1 115 ? 1.979 -22.649 -21.830 1.00 81.75 115 ASN A N 1
ATOM 891 C CA . ASN A 1 115 ? 1.031 -23.027 -22.885 1.00 81.75 115 ASN A CA 1
ATOM 892 C C . ASN A 1 115 ? 0.168 -24.277 -22.569 1.00 81.75 115 ASN A C 1
ATOM 894 O O . ASN A 1 115 ? -0.374 -24.977 -23.425 1.00 81.75 115 ASN A O 1
ATOM 898 N N . THR A 1 116 ? -0.062 -24.500 -21.280 1.00 87.56 116 THR A N 1
ATOM 899 C CA . THR A 1 116 ? -0.900 -25.572 -20.747 1.00 87.56 116 THR A CA 1
ATOM 900 C C . THR A 1 116 ? -2.237 -25.006 -20.249 1.00 87.56 116 THR A C 1
ATOM 902 O O . THR A 1 116 ? -2.631 -23.898 -20.595 1.00 87.56 116 THR A O 1
ATOM 905 N N . THR A 1 117 ? -2.990 -25.769 -19.462 1.00 85.00 117 THR A N 1
ATOM 906 C CA . THR A 1 117 ? -4.231 -25.300 -18.817 1.00 85.00 117 THR A CA 1
ATOM 907 C C . THR A 1 117 ? -4.083 -25.347 -17.309 1.00 85.00 117 THR A C 1
ATOM 909 O O . THR A 1 117 ? -3.297 -26.145 -16.793 1.00 85.00 117 THR A O 1
ATOM 912 N N . VAL A 1 118 ? -4.839 -24.505 -16.604 1.00 81.94 118 VAL A N 1
ATOM 913 C CA . VAL A 1 118 ? -4.915 -24.551 -15.138 1.00 81.94 118 VAL A CA 1
ATOM 914 C C . VAL A 1 118 ? -5.344 -25.947 -14.699 1.00 81.94 118 VAL A C 1
ATOM 916 O O . VAL A 1 118 ? -4.716 -26.527 -13.822 1.00 81.94 118 VAL A O 1
ATOM 919 N N . GLU A 1 119 ? -6.316 -26.537 -15.393 1.00 81.56 119 GLU A N 1
ATOM 920 C CA . GLU A 1 119 ? -6.810 -27.891 -15.160 1.00 81.56 119 GLU A CA 1
ATOM 921 C C . GLU A 1 119 ? -5.701 -28.937 -15.324 1.00 81.56 11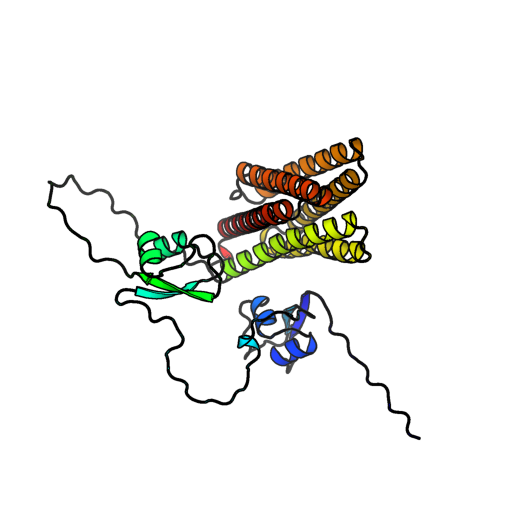9 GLU A C 1
ATOM 923 O O . GLU A 1 119 ? -5.565 -29.824 -14.486 1.00 81.56 119 GLU A O 1
ATOM 928 N N . ALA A 1 120 ? -4.860 -28.827 -16.359 1.00 86.19 120 ALA A N 1
ATOM 929 C CA . ALA A 1 120 ? -3.740 -29.746 -16.558 1.00 86.19 120 ALA A CA 1
ATOM 930 C C . ALA A 1 120 ? -2.622 -29.551 -15.521 1.00 86.19 120 ALA A C 1
ATOM 932 O O . ALA A 1 120 ? -2.001 -30.530 -15.107 1.00 86.19 120 ALA A O 1
ATOM 933 N N . ILE A 1 121 ? -2.369 -28.315 -15.075 1.00 89.00 121 ILE A N 1
ATOM 934 C CA . ILE A 1 121 ? -1.438 -28.054 -13.968 1.00 89.00 121 ILE A CA 1
ATOM 935 C C . ILE A 1 121 ? -1.994 -28.649 -12.673 1.00 89.00 121 ILE A C 1
ATOM 937 O O . ILE A 1 121 ? -1.272 -29.347 -11.971 1.00 89.00 121 ILE A O 1
ATOM 941 N N . MET A 1 122 ? -3.272 -28.444 -12.366 1.00 88.19 122 MET A N 1
ATOM 942 C CA . MET A 1 122 ? -3.905 -29.019 -11.178 1.00 88.19 122 MET A CA 1
ATOM 943 C C . MET A 1 122 ? -3.926 -30.552 -11.231 1.00 88.19 122 MET A C 1
ATOM 945 O O . MET A 1 122 ? -3.621 -31.200 -10.235 1.00 88.19 122 MET A O 1
ATOM 949 N N . ALA A 1 123 ? -4.185 -31.146 -12.399 1.00 84.69 123 ALA A N 1
ATOM 950 C CA . ALA A 1 123 ? -4.135 -32.595 -12.592 1.00 84.69 123 ALA A CA 1
ATOM 951 C C . ALA A 1 123 ? -2.722 -33.173 -12.393 1.00 84.69 123 ALA A C 1
ATOM 953 O O . ALA A 1 123 ? -2.572 -34.264 -11.847 1.00 84.69 123 ALA A O 1
ATOM 954 N N . ALA A 1 124 ? -1.681 -32.438 -12.797 1.00 86.69 124 ALA A N 1
ATOM 955 C CA . ALA A 1 124 ? -0.285 -32.813 -12.569 1.00 86.69 124 ALA A CA 1
ATOM 956 C C . ALA A 1 124 ? 0.174 -32.626 -11.110 1.00 86.69 124 ALA A C 1
ATOM 958 O O . ALA A 1 124 ? 1.240 -33.121 -10.745 1.00 86.69 124 ALA A O 1
ATOM 959 N N . ASN A 1 125 ? -0.614 -31.928 -10.283 1.00 85.12 125 ASN A N 1
ATOM 960 C CA . ASN A 1 125 ? -0.301 -31.611 -8.890 1.00 85.12 125 ASN A CA 1
ATOM 961 C C . ASN A 1 125 ? -1.493 -31.914 -7.965 1.00 85.12 125 ASN A C 1
ATOM 963 O O . ASN A 1 125 ? -2.139 -30.982 -7.477 1.00 85.12 125 ASN A O 1
ATOM 967 N N . PRO A 1 126 ? -1.804 -33.197 -7.696 1.00 80.56 126 PRO A N 1
ATOM 968 C CA . PRO A 1 126 ? -2.896 -33.558 -6.796 1.00 80.56 126 PRO A CA 1
ATOM 969 C C . PRO A 1 126 ? -2.779 -32.850 -5.436 1.00 80.56 126 PRO A C 1
ATOM 971 O O . PRO A 1 126 ? -1.749 -32.939 -4.772 1.00 80.56 126 PRO A O 1
ATOM 974 N N . GLY A 1 127 ? -3.839 -32.145 -5.026 1.00 69.88 127 GLY A N 1
ATOM 975 C CA . GLY A 1 127 ? -3.897 -31.422 -3.749 1.00 69.88 127 GLY A CA 1
ATOM 976 C C . GLY A 1 127 ? -3.353 -29.988 -3.769 1.00 69.88 127 GLY A C 1
ATOM 977 O O . GLY A 1 127 ? -3.342 -29.342 -2.723 1.00 69.88 127 GLY A O 1
ATOM 978 N N . ILE A 1 128 ? -2.926 -29.460 -4.923 1.00 79.94 128 ILE A N 1
ATOM 979 C CA . ILE A 1 128 ? -2.569 -28.041 -5.039 1.00 79.94 128 ILE A CA 1
ATOM 980 C C . ILE A 1 128 ? -3.793 -27.143 -4.825 1.00 79.94 128 ILE A C 1
ATOM 982 O O . ILE A 1 128 ? -4.862 -27.392 -5.384 1.00 79.94 128 ILE A O 1
ATOM 986 N N . ASN A 1 129 ? -3.628 -26.072 -4.045 1.00 72.81 129 ASN A N 1
ATOM 987 C CA . ASN A 1 129 ? -4.648 -25.042 -3.896 1.00 72.81 129 ASN A CA 1
ATOM 988 C C . ASN A 1 129 ? -4.383 -23.899 -4.901 1.00 72.81 129 ASN A C 1
ATOM 990 O O . ASN A 1 129 ? -3.375 -23.203 -4.765 1.00 72.81 129 ASN A O 1
ATOM 994 N N . PRO A 1 130 ? -5.257 -23.684 -5.903 1.00 66.25 130 PRO A N 1
ATOM 995 C CA . PRO A 1 130 ? -5.031 -22.704 -6.966 1.00 66.25 130 PRO A CA 1
ATOM 996 C C . PRO A 1 130 ? -5.055 -21.247 -6.488 1.00 66.25 130 PRO A C 1
ATOM 998 O O . PRO A 1 130 ? -4.498 -20.387 -7.168 1.00 66.25 130 PRO A O 1
ATOM 1001 N N . THR A 1 131 ? -5.680 -20.970 -5.341 1.00 62.94 131 THR A N 1
ATOM 1002 C CA . THR A 1 131 ? -5.802 -19.625 -4.758 1.00 62.94 131 THR A CA 1
ATOM 1003 C C . THR A 1 131 ? -4.857 -19.403 -3.578 1.00 62.94 131 THR A C 1
ATOM 1005 O O . THR A 1 131 ? -4.920 -18.358 -2.941 1.00 62.94 131 THR A O 1
ATOM 1008 N N . ASN A 1 132 ? -3.989 -20.371 -3.267 1.00 61.88 132 ASN A N 1
ATOM 1009 C CA . ASN A 1 132 ? -3.048 -20.293 -2.150 1.00 61.88 132 ASN A CA 1
ATOM 1010 C C . ASN A 1 132 ? -1.712 -20.963 -2.515 1.00 61.88 132 ASN A C 1
ATOM 1012 O O . ASN A 1 132 ? -1.359 -22.020 -1.987 1.00 61.88 132 ASN A O 1
ATOM 1016 N N . LEU A 1 133 ? -1.010 -20.375 -3.487 1.00 66.31 133 LEU A N 1
ATOM 1017 C CA . LEU A 1 133 ? 0.322 -20.815 -3.902 1.00 66.31 133 LEU A CA 1
ATOM 1018 C C . LEU A 1 133 ? 1.391 -20.164 -3.024 1.00 66.31 133 LEU A C 1
ATOM 1020 O O . LEU A 1 133 ? 1.344 -18.962 -2.769 1.00 66.31 133 LEU A O 1
ATOM 1024 N N . PHE A 1 134 ? 2.392 -20.939 -2.611 1.00 50.94 134 PHE A N 1
ATOM 1025 C CA . PHE A 1 134 ? 3.473 -20.443 -1.758 1.00 50.94 134 PHE A CA 1
ATOM 1026 C C . PHE A 1 134 ? 4.749 -20.212 -2.561 1.00 50.94 134 PHE A C 1
ATOM 1028 O O . PHE A 1 134 ? 5.193 -21.090 -3.294 1.00 50.94 134 PHE A O 1
ATOM 1035 N N . VAL A 1 135 ? 5.409 -19.071 -2.374 1.00 47.97 135 VAL A N 1
ATOM 1036 C CA . VAL A 1 135 ? 6.734 -18.833 -2.967 1.00 47.97 135 VAL A CA 1
ATOM 1037 C C . VAL A 1 135 ? 7.722 -19.891 -2.474 1.00 47.97 135 VAL A C 1
ATOM 1039 O O . VAL A 1 135 ? 7.838 -20.139 -1.276 1.00 47.97 135 VAL A O 1
ATOM 1042 N N . GLY A 1 136 ? 8.432 -20.533 -3.400 1.00 43.75 136 GLY A N 1
ATOM 1043 C CA . GLY A 1 136 ? 9.300 -21.677 -3.126 1.00 43.75 136 GLY A CA 1
ATOM 1044 C C . GLY A 1 136 ? 8.606 -23.041 -3.227 1.00 43.75 136 GLY A C 1
ATOM 1045 O O . GLY A 1 136 ? 9.293 -24.063 -3.214 1.00 43.75 136 GLY A O 1
ATOM 1046 N N . GLN A 1 137 ? 7.276 -23.091 -3.360 1.00 65.50 137 GLN A N 1
ATOM 1047 C CA . GLN A 1 137 ? 6.539 -24.332 -3.605 1.00 65.50 137 GLN A CA 1
ATOM 1048 C C . GLN A 1 137 ? 6.955 -24.922 -4.952 1.00 65.50 137 GLN A C 1
ATOM 1050 O O . GLN A 1 137 ? 6.911 -24.241 -5.969 1.00 65.50 137 GLN A O 1
ATOM 1055 N N . VAL A 1 138 ? 7.344 -26.194 -4.987 1.00 69.62 138 VAL A N 1
ATOM 1056 C CA . VAL A 1 138 ? 7.655 -26.873 -6.250 1.00 69.62 138 VAL A CA 1
ATOM 1057 C C . VAL A 1 138 ? 6.397 -27.542 -6.780 1.00 69.62 138 VAL A C 1
ATOM 1059 O O . VAL A 1 138 ? 5.779 -28.343 -6.083 1.00 69.62 138 VAL A O 1
ATOM 1062 N N . ILE A 1 139 ? 6.042 -27.223 -8.020 1.00 84.81 139 ILE A N 1
ATOM 1063 C CA . ILE A 1 139 ? 4.907 -27.791 -8.741 1.00 84.81 139 ILE A CA 1
ATOM 1064 C C . ILE A 1 139 ? 5.367 -28.356 -10.087 1.00 84.81 139 ILE A C 1
ATOM 1066 O O . ILE A 1 139 ? 6.404 -27.976 -10.633 1.00 84.81 139 ILE A O 1
ATOM 1070 N N . CYS A 1 140 ? 4.598 -29.280 -10.638 1.00 91.94 140 CYS A N 1
ATOM 1071 C CA . CYS A 1 140 ? 4.854 -29.946 -11.901 1.00 91.94 140 CYS A CA 1
ATOM 1072 C C . CYS A 1 140 ? 4.017 -29.312 -13.008 1.00 91.94 140 CYS A C 1
ATOM 1074 O O . CYS A 1 140 ? 2.793 -29.405 -13.018 1.00 91.94 140 CYS A O 1
ATOM 1076 N N . ILE A 1 141 ? 4.673 -28.663 -13.960 1.00 92.81 141 ILE A N 1
ATOM 1077 C CA . ILE A 1 141 ? 4.021 -28.003 -15.085 1.00 92.81 141 ILE A CA 1
ATOM 1078 C C . ILE A 1 141 ? 4.009 -28.941 -16.300 1.00 92.81 141 ILE A C 1
ATOM 1080 O O . ILE A 1 141 ? 5.084 -29.384 -16.721 1.00 92.81 141 ILE A O 1
ATOM 1084 N 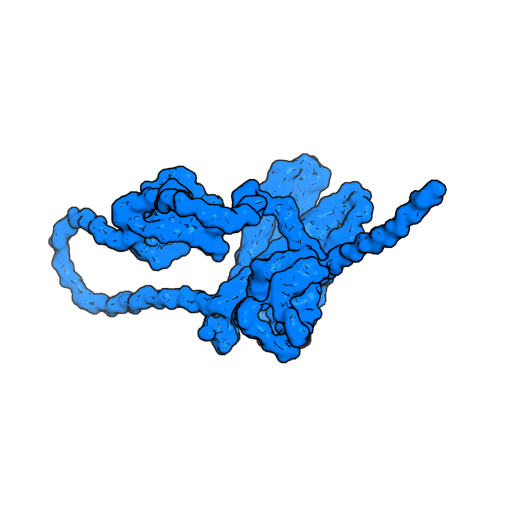N . PRO A 1 142 ? 2.845 -29.254 -16.892 1.00 91.94 142 PRO A N 1
ATOM 1085 C CA . PRO A 1 142 ? 2.774 -30.010 -18.141 1.00 91.94 142 PRO A CA 1
ATOM 1086 C C . PRO A 1 142 ? 3.502 -29.303 -19.290 1.00 91.94 142 PRO A C 1
ATOM 1088 O O . PRO A 1 142 ? 3.446 -28.082 -19.406 1.00 91.94 142 PRO A O 1
ATOM 1091 N N . ARG A 1 143 ? 4.176 -30.072 -20.146 1.00 84.94 143 ARG A N 1
ATOM 1092 C CA . ARG A 1 143 ? 4.748 -29.593 -21.417 1.00 84.94 143 ARG A CA 1
ATOM 1093 C C . ARG A 1 143 ? 3.688 -29.757 -22.525 1.00 84.94 143 ARG A C 1
ATOM 1095 O O . ARG A 1 143 ? 2.885 -30.683 -22.442 1.00 84.94 143 ARG A O 1
ATOM 1102 N N . ASP A 1 144 ? 3.661 -28.886 -23.533 1.00 72.25 144 ASP A N 1
ATOM 1103 C CA . ASP A 1 144 ? 2.610 -28.854 -24.575 1.00 72.25 144 ASP A CA 1
ATOM 1104 C C . ASP A 1 144 ? 2.307 -30.195 -25.284 1.00 72.25 144 ASP A C 1
ATOM 1106 O O . ASP A 1 144 ? 3.189 -31.027 -25.487 1.00 72.25 144 ASP A O 1
ATOM 1110 N N . ARG A 1 145 ? 1.018 -30.377 -25.638 1.00 57.56 145 ARG A N 1
ATOM 1111 C CA . ARG A 1 145 ? 0.191 -31.611 -25.529 1.00 57.56 145 ARG A CA 1
ATOM 1112 C C . ARG A 1 145 ? 0.304 -32.678 -26.647 1.00 57.56 145 ARG A C 1
ATOM 1114 O O . ARG A 1 145 ? 0.490 -32.323 -27.808 1.00 57.56 145 ARG A O 1
ATOM 1121 N N . PRO A 1 146 ? -0.095 -33.946 -26.383 1.00 45.88 146 PRO A N 1
ATOM 1122 C CA . PRO A 1 146 ? -0.862 -34.760 -27.333 1.00 45.88 146 PRO A CA 1
ATOM 1123 C C . PRO A 1 146 ? -2.343 -34.316 -27.364 1.00 45.88 146 PRO A C 1
ATOM 1125 O O . PRO A 1 146 ? -3.001 -34.248 -26.326 1.00 45.88 146 PRO A O 1
ATOM 1128 N N . GLN A 1 147 ? -2.890 -34.029 -28.548 1.00 41.66 147 GLN A N 1
ATOM 1129 C CA . GLN A 1 147 ? -4.326 -33.765 -28.765 1.00 41.66 147 GLN A CA 1
ATOM 1130 C C . GLN A 1 147 ? -5.118 -35.071 -29.015 1.00 41.66 147 GLN A C 1
ATOM 1132 O O . GLN A 1 147 ? -4.622 -35.927 -29.751 1.00 41.66 147 GLN A O 1
ATOM 1137 N N . PRO A 1 148 ? -6.375 -35.217 -28.546 1.00 44.88 148 PRO A N 1
ATOM 1138 C CA . PRO A 1 148 ? -7.347 -36.145 -29.138 1.00 44.88 148 PRO A CA 1
ATOM 1139 C C . PRO A 1 148 ? -8.055 -35.516 -30.360 1.00 44.88 148 PRO A C 1
ATOM 1141 O O . PRO A 1 148 ? -8.510 -34.376 -30.291 1.00 44.88 148 PRO A O 1
ATOM 1144 N N . ARG A 1 149 ? -8.170 -36.258 -31.477 1.00 43.44 149 ARG A N 1
ATOM 1145 C CA . ARG A 1 149 ? -8.833 -35.841 -32.740 1.00 43.44 149 ARG A CA 1
ATOM 1146 C C . ARG A 1 149 ? -10.360 -36.038 -32.724 1.00 43.44 149 ARG A C 1
ATOM 1148 O O . ARG A 1 149 ? -10.813 -37.100 -32.302 1.00 43.44 149 ARG A O 1
ATOM 1155 N N . PRO A 1 150 ? -11.124 -35.112 -33.340 1.00 39.91 150 PRO A N 1
ATOM 1156 C CA . PRO A 1 150 ? -12.169 -35.486 -34.317 1.00 39.91 150 PRO A CA 1
ATOM 1157 C C . PRO A 1 150 ? -11.962 -34.879 -35.734 1.00 39.91 150 PRO A C 1
ATOM 1159 O O . PRO A 1 150 ? -11.173 -33.962 -35.919 1.00 39.91 150 PRO A O 1
ATOM 1162 N N . GLN A 1 151 ? -12.644 -35.467 -36.729 1.00 39.38 151 GLN A N 1
ATOM 1163 C CA . GLN A 1 151 ? -12.434 -35.455 -38.199 1.00 39.38 151 GLN A CA 1
ATOM 1164 C C . GLN A 1 151 ? -12.655 -34.120 -38.978 1.00 39.38 151 GLN A C 1
ATOM 1166 O O . GLN A 1 151 ? -13.212 -33.178 -38.422 1.00 39.38 151 GLN A O 1
ATOM 1171 N N . PRO A 1 152 ? -12.222 -34.026 -40.266 1.00 42.84 152 PRO A N 1
ATOM 1172 C CA . PRO A 1 152 ? -12.046 -32.759 -40.987 1.00 42.84 152 PRO A CA 1
ATOM 1173 C C . PRO A 1 152 ? -13.321 -32.199 -41.643 1.00 42.84 152 PRO A C 1
ATOM 1175 O O . PRO A 1 152 ? -14.076 -32.930 -42.282 1.00 42.84 152 PRO A O 1
ATOM 1178 N N . GLN A 1 153 ? -13.487 -30.873 -41.570 1.00 36.88 153 GLN A N 1
ATOM 1179 C CA . GLN A 1 153 ? -14.402 -30.074 -42.400 1.00 36.88 153 GLN A CA 1
ATOM 1180 C C . GLN A 1 153 ? -13.615 -29.114 -43.324 1.00 36.88 153 GLN A C 1
ATOM 1182 O O . GLN A 1 153 ? -12.464 -28.790 -43.014 1.00 36.88 153 GLN A O 1
ATOM 1187 N N . PRO A 1 154 ? -14.191 -28.679 -44.465 1.00 42.12 154 PRO A N 1
ATOM 1188 C CA . PRO A 1 154 ? -13.477 -27.939 -45.512 1.00 42.12 154 PRO A CA 1
ATOM 1189 C C . PRO A 1 154 ? -13.047 -26.531 -45.064 1.00 42.12 154 PRO A C 1
ATOM 1191 O O . PRO A 1 154 ? -13.820 -25.815 -44.432 1.00 42.12 154 PRO A O 1
ATOM 1194 N N . GLN A 1 155 ? -11.822 -26.130 -45.419 1.00 38.34 155 GLN A N 1
ATOM 1195 C CA . GLN A 1 155 ? -11.197 -24.865 -45.005 1.00 38.34 155 GLN A CA 1
ATOM 1196 C C . GLN A 1 155 ? -11.751 -23.628 -45.742 1.00 38.34 155 GLN A C 1
ATOM 1198 O O . GLN A 1 155 ? -11.773 -23.618 -46.974 1.00 38.34 155 GLN A O 1
ATOM 1203 N N . PRO A 1 156 ? -12.068 -22.533 -45.024 1.00 42.38 156 PRO A N 1
ATOM 1204 C CA . PRO A 1 156 ? -12.061 -21.174 -45.563 1.00 42.38 156 PRO A CA 1
ATOM 1205 C C . PRO A 1 156 ? -10.643 -20.558 -45.553 1.00 42.38 156 PRO A C 1
ATOM 1207 O O . PRO A 1 156 ? -9.778 -20.983 -44.793 1.00 42.38 156 PRO A O 1
ATOM 1210 N N . GLN A 1 157 ? -10.440 -19.557 -46.419 1.00 39.41 157 GLN A N 1
ATOM 1211 C CA . GLN A 1 157 ? -9.196 -18.833 -46.757 1.00 39.41 157 GLN A CA 1
ATOM 1212 C C . GLN A 1 157 ? -8.277 -18.421 -45.578 1.00 39.41 157 GLN A C 1
ATOM 1214 O O . GLN A 1 157 ? -8.749 -18.283 -44.449 1.00 39.41 157 GLN A O 1
ATOM 1219 N N . PRO A 1 158 ? -6.971 -18.156 -45.832 1.00 39.84 158 PRO A N 1
ATOM 1220 C CA . PRO A 1 158 ? -5.997 -17.875 -44.779 1.00 39.84 158 PRO A CA 1
ATOM 1221 C C . PRO A 1 158 ? -6.368 -16.617 -43.985 1.00 39.84 158 PRO A C 1
ATOM 1223 O O . PRO A 1 158 ? -6.355 -15.505 -44.513 1.00 39.84 158 PRO A O 1
ATOM 1226 N N . GLN A 1 159 ? -6.667 -16.798 -42.701 1.00 46.28 159 GLN A N 1
ATOM 1227 C CA . GLN A 1 159 ? -6.708 -15.707 -41.731 1.00 46.28 159 GLN A CA 1
ATOM 1228 C C . GLN A 1 159 ? -5.276 -15.226 -41.429 1.00 46.28 159 GLN A C 1
ATOM 1230 O O . GLN A 1 159 ? -4.342 -16.035 -41.486 1.00 46.28 159 GLN A O 1
ATOM 1235 N N . PRO A 1 160 ? -5.075 -13.937 -41.091 1.00 42.38 160 PRO A N 1
ATOM 1236 C CA . PRO A 1 160 ? -3.786 -13.446 -40.618 1.00 42.38 160 PRO A CA 1
ATOM 1237 C C . PRO A 1 160 ? -3.329 -14.290 -39.428 1.00 42.38 160 PRO A C 1
ATOM 1239 O O . PRO A 1 160 ? -4.091 -14.496 -38.483 1.00 42.38 160 PRO A O 1
ATOM 1242 N N . GLN A 1 161 ? -2.103 -14.807 -39.486 1.00 42.72 161 GLN A N 1
ATOM 1243 C CA . GLN A 1 161 ? -1.535 -15.580 -38.385 1.00 42.72 161 GLN A CA 1
ATOM 1244 C C . GLN A 1 161 ? -1.544 -14.727 -37.101 1.00 42.72 161 GLN A C 1
ATOM 1246 O O . GLN A 1 161 ? -1.146 -13.559 -37.162 1.00 42.72 161 GLN A O 1
ATOM 1251 N N . PRO A 1 162 ? -1.962 -15.270 -35.941 1.00 42.66 162 PRO A N 1
ATOM 1252 C CA . PRO A 1 162 ? -1.723 -14.602 -34.673 1.00 42.66 162 PRO A CA 1
ATOM 1253 C C . PRO A 1 162 ? -0.214 -14.423 -34.505 1.00 42.66 162 PRO A C 1
ATOM 1255 O O . PRO A 1 162 ? 0.557 -15.360 -34.729 1.00 42.66 162 PRO A O 1
ATOM 1258 N N . MET A 1 163 ? 0.204 -13.214 -34.130 1.00 35.00 163 MET A N 1
ATOM 1259 C CA . MET A 1 163 ? 1.592 -12.944 -33.762 1.00 35.00 163 MET A CA 1
ATOM 1260 C C . MET A 1 163 ? 2.047 -13.974 -32.713 1.00 35.00 163 MET A C 1
ATOM 1262 O O . MET A 1 163 ? 1.246 -14.331 -31.842 1.00 35.00 163 MET A O 1
ATOM 1266 N N . PRO A 1 164 ? 3.299 -14.467 -32.770 1.00 34.97 164 PRO A N 1
ATOM 1267 C CA . PRO A 1 164 ? 3.818 -15.337 -31.721 1.00 34.97 164 PRO A CA 1
ATOM 1268 C C . PRO A 1 164 ? 3.648 -14.639 -30.361 1.00 34.97 164 PRO A C 1
ATOM 1270 O O . PRO A 1 164 ? 3.805 -13.415 -30.304 1.00 34.97 164 PRO A O 1
ATOM 1273 N N . PRO A 1 165 ? 3.321 -15.369 -29.275 1.00 34.91 165 PRO A N 1
ATOM 1274 C CA . PRO A 1 165 ? 3.186 -14.762 -27.961 1.00 34.91 165 PRO A CA 1
ATOM 1275 C C . PRO A 1 165 ? 4.481 -14.024 -27.638 1.00 34.91 165 PRO A C 1
ATOM 1277 O O . PRO A 1 165 ? 5.566 -14.610 -27.614 1.00 34.91 165 PRO A O 1
ATOM 1280 N N . THR A 1 166 ? 4.375 -12.716 -27.425 1.00 32.97 166 THR A N 1
ATOM 1281 C CA . THR A 1 166 ? 5.455 -11.923 -26.860 1.00 32.97 166 THR A CA 1
ATOM 1282 C C . THR A 1 166 ? 5.734 -12.520 -25.488 1.00 32.97 166 THR A C 1
ATOM 1284 O O . THR A 1 166 ? 4.958 -12.331 -24.553 1.00 32.97 166 THR A O 1
ATOM 1287 N N . TYR A 1 167 ? 6.819 -13.281 -25.353 1.00 36.06 167 TYR A N 1
ATOM 1288 C CA . TYR A 1 167 ? 7.391 -13.559 -24.044 1.00 36.06 167 TYR A CA 1
ATOM 1289 C C . TYR A 1 167 ? 7.652 -12.196 -23.398 1.00 36.06 167 TYR A C 1
ATOM 1291 O O . TYR A 1 167 ? 8.555 -11.474 -23.823 1.00 36.06 167 TYR A O 1
ATOM 1299 N N . MET A 1 168 ? 6.826 -11.796 -22.430 1.00 37.00 168 MET A N 1
ATOM 1300 C CA . MET A 1 168 ? 7.082 -10.592 -21.652 1.00 37.00 168 MET A CA 1
ATOM 1301 C C . MET A 1 168 ? 8.208 -10.951 -20.683 1.00 37.00 168 MET A C 1
ATOM 1303 O O . MET A 1 168 ? 7.988 -11.464 -19.588 1.00 37.00 168 MET A O 1
ATOM 1307 N N . TRP A 1 169 ? 9.445 -10.803 -21.148 1.00 47.06 169 TRP A N 1
ATOM 1308 C CA . TRP A 1 169 ? 10.616 -10.862 -20.290 1.00 47.06 169 TRP A CA 1
ATOM 1309 C C . TRP A 1 169 ? 10.552 -9.647 -19.367 1.00 47.06 169 TRP A C 1
ATOM 1311 O O . TRP A 1 169 ? 10.955 -8.554 -19.748 1.00 47.06 169 TRP A O 1
ATOM 1321 N N . VAL A 1 170 ? 9.996 -9.831 -18.170 1.00 52.25 170 VAL A N 1
ATOM 1322 C CA . VAL A 1 170 ? 10.041 -8.828 -17.103 1.00 52.25 170 VAL A CA 1
ATOM 1323 C C . VAL A 1 170 ? 11.509 -8.647 -16.737 1.00 52.25 170 VAL A C 1
ATOM 1325 O O . VAL A 1 170 ? 12.160 -9.599 -16.283 1.00 52.25 170 VAL A O 1
ATOM 1328 N N . SER A 1 171 ? 12.058 -7.454 -16.962 1.00 60.84 171 SER A N 1
ATOM 1329 C CA . SER A 1 171 ? 13.467 -7.208 -16.661 1.00 60.84 171 SER A CA 1
ATOM 1330 C C . SER A 1 171 ? 13.729 -7.353 -15.165 1.00 60.84 171 SER A C 1
ATOM 1332 O O . SER A 1 171 ? 12.839 -7.196 -14.323 1.00 60.84 171 SER A O 1
ATOM 1334 N N . LYS A 1 172 ? 14.983 -7.624 -14.788 1.00 61.72 172 LYS A N 1
ATOM 1335 C CA . LYS A 1 172 ? 15.325 -7.712 -13.364 1.00 61.72 172 LYS A CA 1
ATOM 1336 C C . LYS A 1 172 ? 15.014 -6.402 -12.630 1.00 61.72 172 LYS A C 1
ATOM 1338 O O . LYS A 1 172 ? 14.603 -6.444 -11.475 1.00 61.72 172 LYS A O 1
ATOM 1343 N N . ALA A 1 173 ? 15.186 -5.261 -13.298 1.00 58.44 173 ALA A N 1
ATOM 1344 C CA . ALA A 1 173 ? 14.859 -3.945 -12.760 1.00 58.44 173 ALA A CA 1
ATOM 1345 C C . ALA A 1 173 ? 13.355 -3.793 -12.483 1.00 58.44 173 ALA A C 1
ATOM 1347 O O . ALA A 1 173 ? 12.986 -3.308 -11.416 1.00 58.44 173 ALA A O 1
ATOM 1348 N N . GLU A 1 174 ? 12.502 -4.271 -13.391 1.00 73.06 174 GLU A N 1
ATOM 1349 C CA . GLU A 1 174 ? 11.049 -4.251 -13.214 1.00 73.06 174 GLU A CA 1
ATOM 1350 C C . GLU A 1 174 ? 10.622 -5.130 -12.033 1.00 73.06 174 GLU A C 1
ATOM 1352 O O . GLU A 1 174 ? 9.881 -4.675 -11.164 1.00 73.06 174 GLU A O 1
ATOM 1357 N N . GLN A 1 175 ? 11.170 -6.346 -11.925 1.00 58.59 175 GLN A N 1
ATOM 1358 C CA . GLN A 1 175 ? 10.903 -7.224 -10.779 1.00 58.59 175 GLN A CA 1
ATOM 1359 C C . GLN A 1 175 ? 11.299 -6.574 -9.448 1.00 58.59 175 GLN A C 1
ATOM 1361 O O . GLN A 1 175 ? 10.583 -6.698 -8.456 1.00 58.59 175 GLN A O 1
ATOM 1366 N N . ASN A 1 176 ? 12.444 -5.886 -9.406 1.00 65.31 176 ASN A N 1
ATOM 1367 C CA . ASN A 1 176 ? 12.905 -5.233 -8.183 1.00 65.31 176 ASN A CA 1
ATOM 1368 C C . ASN A 1 176 ? 12.002 -4.061 -7.794 1.00 65.31 176 ASN A C 1
ATOM 1370 O O . ASN A 1 176 ? 11.674 -3.938 -6.616 1.00 65.31 176 ASN A O 1
ATOM 1374 N N . LEU A 1 177 ? 11.586 -3.234 -8.761 1.00 73.75 177 LEU A N 1
ATOM 1375 C CA . LEU A 1 177 ? 10.630 -2.156 -8.512 1.00 73.75 177 LEU A CA 1
ATOM 1376 C C . LEU A 1 177 ? 9.313 -2.723 -7.971 1.00 73.75 177 LEU A C 1
ATOM 1378 O O . LEU A 1 177 ? 8.844 -2.263 -6.935 1.00 73.75 177 LEU A O 1
ATOM 1382 N N . GLY A 1 178 ? 8.772 -3.760 -8.619 1.00 68.88 178 GLY A N 1
ATOM 1383 C CA . GLY A 1 178 ? 7.539 -4.414 -8.185 1.00 68.88 178 GLY A CA 1
ATOM 1384 C C . GLY A 1 178 ? 7.622 -4.968 -6.769 1.00 68.88 178 GLY A C 1
ATOM 1385 O O . GLY A 1 178 ? 6.761 -4.696 -5.937 1.00 68.88 178 GLY A O 1
ATOM 1386 N N . ASN A 1 179 ? 8.697 -5.687 -6.450 1.00 62.12 179 ASN A N 1
ATOM 1387 C CA . ASN A 1 179 ? 8.904 -6.210 -5.101 1.00 62.12 179 ASN A CA 1
ATOM 1388 C C . ASN A 1 179 ? 9.053 -5.095 -4.062 1.00 62.12 179 ASN A C 1
ATOM 1390 O O . ASN A 1 179 ? 8.552 -5.232 -2.947 1.00 62.12 179 ASN A O 1
ATOM 1394 N N . TYR A 1 180 ? 9.722 -3.997 -4.417 1.00 74.38 180 TYR A N 1
ATOM 1395 C CA . TYR A 1 180 ? 9.904 -2.878 -3.505 1.00 74.38 180 TYR A CA 1
ATOM 1396 C C . TYR A 1 180 ? 8.591 -2.134 -3.247 1.00 74.38 180 TYR A C 1
ATOM 1398 O O . TYR A 1 180 ? 8.248 -1.912 -2.090 1.00 74.38 180 TYR A O 1
ATOM 1406 N N . LEU A 1 181 ? 7.804 -1.832 -4.285 1.00 73.88 181 LEU A N 1
ATOM 1407 C CA . LEU A 1 181 ? 6.498 -1.194 -4.106 1.00 73.88 181 LEU A CA 1
ATOM 1408 C C . LEU A 1 181 ? 5.528 -2.094 -3.334 1.00 73.88 181 LEU A C 1
ATOM 1410 O O . LEU A 1 181 ? 4.883 -1.610 -2.411 1.00 73.88 181 LEU A O 1
ATOM 1414 N N . ARG A 1 182 ? 5.479 -3.405 -3.616 1.00 76.12 182 ARG A N 1
ATOM 1415 C CA . ARG A 1 182 ? 4.671 -4.356 -2.826 1.00 76.12 182 ARG A CA 1
ATOM 1416 C C . ARG A 1 182 ? 5.074 -4.359 -1.358 1.00 76.12 182 ARG A C 1
ATOM 1418 O O . ARG A 1 182 ? 4.213 -4.351 -0.489 1.00 76.12 182 ARG A O 1
ATOM 1425 N N . PHE A 1 183 ? 6.374 -4.344 -1.073 1.00 75.50 183 PHE A N 1
ATOM 1426 C CA . PHE A 1 183 ? 6.871 -4.254 0.296 1.00 75.50 183 PHE A CA 1
ATOM 1427 C C . PHE A 1 183 ? 6.414 -2.969 0.993 1.00 75.50 183 PHE A C 1
ATOM 1429 O O . PHE A 1 183 ? 5.973 -3.045 2.136 1.00 75.50 183 PHE A O 1
ATOM 1436 N N . LEU A 1 184 ? 6.479 -1.813 0.327 1.00 79.31 184 LEU A N 1
ATOM 1437 C CA . LEU A 1 184 ? 6.037 -0.542 0.909 1.00 79.31 184 LEU A CA 1
ATOM 1438 C C . LEU A 1 184 ? 4.519 -0.495 1.134 1.00 79.31 184 LEU A C 1
ATOM 1440 O O . LEU A 1 184 ? 4.089 -0.064 2.203 1.00 79.31 184 LEU A O 1
ATOM 1444 N N . TRP A 1 185 ? 3.724 -0.994 0.185 1.00 87.31 185 TRP A N 1
ATOM 1445 C CA . TRP A 1 185 ? 2.265 -1.088 0.311 1.00 87.31 185 TRP A CA 1
ATOM 1446 C C . TRP A 1 185 ? 1.836 -2.067 1.410 1.00 87.31 185 TRP A C 1
ATOM 1448 O O . TRP A 1 185 ? 0.960 -1.750 2.211 1.00 87.31 185 TRP A O 1
ATOM 1458 N N . LEU A 1 186 ? 2.498 -3.223 1.522 1.00 80.31 186 LEU A N 1
ATOM 1459 C CA . LEU A 1 186 ? 2.261 -4.146 2.632 1.00 80.31 186 LEU A CA 1
ATOM 1460 C C . LEU A 1 186 ? 2.675 -3.521 3.967 1.00 80.31 186 LEU A C 1
ATOM 1462 O O . LEU A 1 186 ? 1.915 -3.563 4.928 1.00 80.31 186 LEU A O 1
ATOM 1466 N N . GLN A 1 187 ? 3.851 -2.894 4.042 1.00 81.31 187 GLN A N 1
ATOM 1467 C CA . GLN A 1 187 ? 4.267 -2.203 5.261 1.00 81.31 187 GLN A CA 1
ATOM 1468 C C . GLN A 1 187 ? 3.237 -1.178 5.716 1.00 81.31 187 GLN A C 1
ATOM 1470 O O . GLN A 1 187 ? 2.916 -1.158 6.899 1.00 81.31 187 GLN A O 1
ATOM 1475 N N . GLN A 1 188 ? 2.715 -0.366 4.797 1.00 91.88 188 GLN A N 1
ATOM 1476 C CA . GLN A 1 188 ? 1.650 0.581 5.098 1.00 91.88 188 GLN A CA 1
ATOM 1477 C C . GLN A 1 188 ? 0.477 -0.108 5.803 1.00 91.88 188 GLN A C 1
ATOM 1479 O O . GLN A 1 188 ? 0.122 0.300 6.905 1.00 91.88 188 GLN A O 1
ATOM 1484 N N . VAL A 1 189 ? -0.110 -1.154 5.209 1.00 90.88 189 VAL A N 1
ATOM 1485 C CA . VAL A 1 189 ? -1.336 -1.752 5.768 1.00 90.88 189 VAL A CA 1
ATOM 1486 C C . VAL A 1 189 ? -1.079 -2.491 7.079 1.00 90.88 189 VAL A C 1
ATOM 1488 O O . VAL A 1 189 ? -1.887 -2.404 8.000 1.00 90.88 189 VAL A O 1
ATOM 1491 N N . TYR A 1 190 ? 0.078 -3.141 7.221 1.00 89.38 190 TYR A N 1
ATOM 1492 C CA . TYR A 1 190 ? 0.461 -3.814 8.461 1.00 89.38 190 TYR A CA 1
ATOM 1493 C C . TYR A 1 190 ? 0.752 -2.833 9.601 1.00 89.38 190 TYR A C 1
ATOM 1495 O O . TYR A 1 190 ? 0.279 -3.038 10.719 1.00 89.38 190 TYR A O 1
ATOM 1503 N N . TRP A 1 191 ? 1.521 -1.769 9.343 1.00 90.50 191 TRP A N 1
ATOM 1504 C CA . TRP A 1 191 ? 1.805 -0.750 10.358 1.00 90.50 191 TRP A CA 1
ATOM 1505 C C . TRP A 1 191 ? 0.558 0.037 10.734 1.00 90.50 191 TRP A C 1
ATOM 1507 O O . TRP A 1 191 ? 0.388 0.341 11.910 1.00 90.50 191 TRP A O 1
ATOM 1517 N N . LEU A 1 192 ? -0.337 0.295 9.778 1.00 92.31 192 LEU A N 1
ATOM 1518 C CA . LEU A 1 192 ? -1.618 0.926 10.060 1.00 92.31 192 LEU A CA 1
ATOM 1519 C C . LEU A 1 192 ? -2.489 0.041 10.952 1.00 92.31 192 LEU A C 1
ATOM 1521 O O . LEU A 1 192 ? -2.927 0.514 11.994 1.00 92.31 192 LEU A O 1
ATOM 1525 N N . ARG A 1 193 ? -2.673 -1.245 10.621 1.00 93.19 193 ARG A N 1
ATOM 1526 C CA . ARG A 1 193 ? -3.431 -2.175 11.478 1.00 93.19 193 ARG A CA 1
ATOM 1527 C C . ARG A 1 193 ? -2.852 -2.250 12.888 1.00 93.19 193 ARG A C 1
ATOM 1529 O O . ARG A 1 193 ? -3.604 -2.198 13.856 1.00 93.19 193 ARG A O 1
ATOM 1536 N N . MET A 1 194 ? -1.527 -2.339 13.023 1.00 90.94 194 MET A N 1
ATOM 1537 C CA . MET A 1 194 ? -0.885 -2.330 14.341 1.00 90.94 194 MET A CA 1
ATOM 1538 C C . MET A 1 194 ? -1.117 -1.006 15.080 1.00 90.94 194 MET A C 1
ATOM 1540 O O . MET A 1 194 ? -1.415 -1.039 16.267 1.00 90.94 194 MET A O 1
ATOM 1544 N N . ALA A 1 195 ? -1.028 0.142 14.401 1.00 90.62 195 ALA A N 1
ATOM 1545 C CA . ALA A 1 195 ? -1.265 1.447 15.018 1.00 90.62 195 ALA A CA 1
ATOM 1546 C C . ALA A 1 195 ? -2.711 1.570 15.518 1.00 90.62 195 ALA A C 1
ATOM 1548 O O . ALA A 1 195 ? -2.931 1.929 16.670 1.00 90.62 195 ALA A O 1
ATOM 1549 N N . ILE A 1 196 ? -3.679 1.181 14.682 1.00 85.38 196 ILE A N 1
ATOM 1550 C CA . ILE A 1 196 ? -5.106 1.130 15.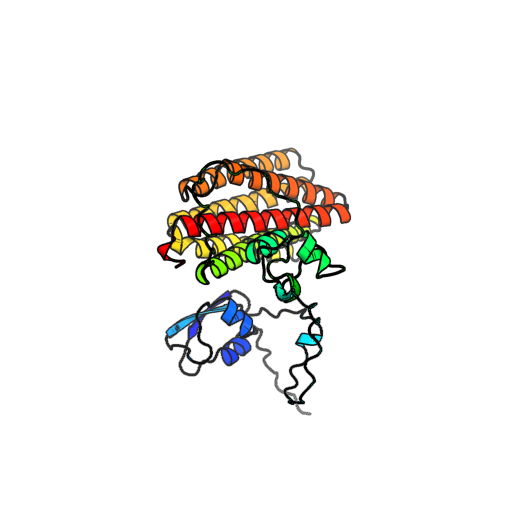020 1.00 85.38 196 ILE A CA 1
ATOM 1551 C C . ILE A 1 196 ? -5.322 0.265 16.257 1.00 85.38 196 ILE A C 1
ATOM 1553 O O . ILE A 1 196 ? -5.922 0.710 17.228 1.00 85.38 196 ILE A O 1
ATOM 1557 N N . GLN A 1 197 ? -4.795 -0.957 16.258 1.00 89.62 197 GLN A N 1
ATOM 1558 C CA . GLN A 1 197 ? -4.922 -1.875 17.386 1.00 89.62 197 GLN A CA 1
ATOM 1559 C C . GLN A 1 197 ? -4.305 -1.316 18.674 1.00 89.62 197 GLN A C 1
ATOM 1561 O O . GLN A 1 197 ? -4.941 -1.362 19.730 1.00 89.62 197 GLN A O 1
ATOM 1566 N N . SER A 1 198 ? -3.098 -0.752 18.595 1.00 91.69 198 SER A N 1
ATOM 1567 C CA . SER A 1 198 ? -2.440 -0.131 19.744 1.00 91.69 198 SER A CA 1
ATOM 1568 C C . SER A 1 198 ? -3.243 1.044 20.305 1.00 91.69 198 SER A C 1
ATOM 1570 O O . SER A 1 198 ? -3.398 1.138 21.520 1.00 91.69 198 SER A O 1
ATOM 1572 N N . GLU A 1 199 ? -3.812 1.898 19.456 1.00 88.56 199 GLU A N 1
ATOM 1573 C CA . GLU A 1 199 ? -4.634 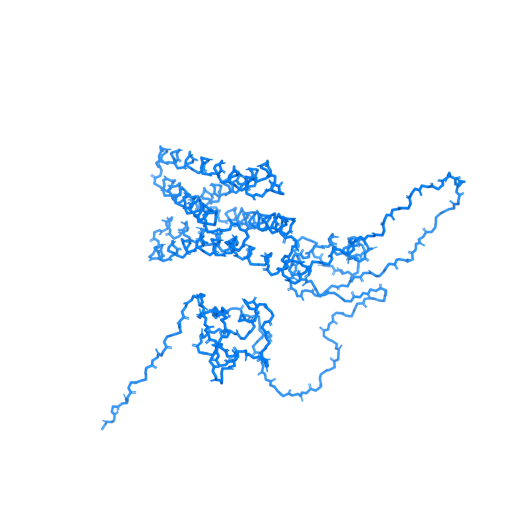3.043 19.872 1.00 88.56 199 GLU A CA 1
ATOM 1574 C C . GLU A 1 199 ? -6.009 2.628 20.427 1.00 88.56 199 GLU A C 1
ATOM 1576 O O . GLU A 1 199 ? -6.467 3.148 21.452 1.00 88.56 199 GLU A O 1
ATOM 1581 N N . LEU A 1 200 ? -6.670 1.653 19.793 1.00 87.38 200 LEU A N 1
ATOM 1582 C CA . LEU A 1 200 ? -7.969 1.133 20.230 1.00 87.38 200 LEU A CA 1
ATOM 1583 C C . LEU A 1 200 ? -7.899 0.506 21.626 1.00 87.38 200 LEU A C 1
ATOM 1585 O O . LEU A 1 200 ? -8.835 0.655 22.413 1.00 87.38 200 LEU A O 1
ATOM 1589 N N . TRP A 1 201 ? -6.788 -0.159 21.950 1.00 88.75 201 TRP A N 1
ATOM 1590 C CA . TRP A 1 201 ? -6.576 -0.803 23.250 1.00 88.75 201 TRP A CA 1
ATOM 1591 C C . TRP A 1 201 ? -5.676 -0.016 24.202 1.00 88.75 201 TRP A C 1
ATOM 1593 O O . TRP A 1 201 ? -5.347 -0.522 25.276 1.00 88.75 201 TRP A O 1
ATOM 1603 N N . ASN A 1 202 ? -5.316 1.221 23.845 1.00 89.44 202 ASN A N 1
ATOM 1604 C CA . ASN A 1 202 ? -4.470 2.103 24.649 1.00 89.44 202 ASN A CA 1
ATOM 1605 C C . ASN A 1 202 ? -3.164 1.414 25.103 1.00 89.44 202 ASN A C 1
ATOM 1607 O O . ASN A 1 202 ? -2.772 1.464 26.274 1.00 89.44 202 ASN A O 1
ATOM 1611 N N . LEU A 1 203 ? -2.522 0.703 24.174 1.00 94.25 203 LEU A N 1
ATOM 1612 C CA . LEU A 1 203 ? -1.261 0.013 24.405 1.00 94.25 203 LEU A CA 1
ATOM 1613 C C . LEU A 1 203 ? -0.115 1.026 24.492 1.00 94.25 203 LEU A C 1
ATOM 1615 O O . LEU A 1 203 ? -0.063 2.015 23.765 1.00 94.25 203 LEU A O 1
ATOM 1619 N N . SER A 1 204 ? 0.868 0.750 25.352 1.00 95.00 204 SER A N 1
ATOM 1620 C CA . SER A 1 204 ? 2.021 1.639 25.563 1.00 95.00 204 SER A CA 1
ATOM 1621 C C . SER A 1 204 ? 2.954 1.765 24.351 1.00 95.00 204 SER A C 1
ATOM 1623 O O . SER A 1 204 ? 3.913 2.531 24.401 1.00 95.00 204 SER A O 1
ATOM 1625 N N . ASP A 1 205 ? 2.744 0.967 23.303 1.00 94.38 205 ASP A N 1
ATOM 1626 C CA . ASP A 1 205 ? 3.543 0.985 22.081 1.00 94.38 205 ASP A CA 1
ATOM 1627 C C . ASP A 1 205 ? 2.960 1.869 20.966 1.00 94.38 205 ASP A C 1
ATOM 1629 O O . ASP A 1 205 ? 3.644 2.068 19.961 1.00 94.38 205 ASP A O 1
ATOM 1633 N N . ALA A 1 206 ? 1.763 2.442 21.151 1.00 90.19 206 ALA A N 1
ATOM 1634 C CA . ALA A 1 206 ? 1.032 3.186 20.122 1.00 90.19 206 ALA A CA 1
ATOM 1635 C C . ALA A 1 206 ? 1.880 4.271 19.435 1.00 90.19 206 ALA A C 1
ATOM 1637 O O . ALA A 1 206 ? 1.995 4.287 18.209 1.00 90.19 206 ALA A O 1
ATOM 1638 N N . GLU A 1 207 ? 2.588 5.097 20.212 1.00 90.19 207 GLU A N 1
ATOM 1639 C CA . GLU A 1 207 ? 3.470 6.140 19.673 1.00 90.19 207 GLU A CA 1
ATOM 1640 C C . GLU A 1 207 ? 4.605 5.557 18.809 1.00 90.19 207 GLU A C 1
ATOM 1642 O O . GLU A 1 207 ? 4.934 6.090 17.750 1.00 90.19 207 GLU A O 1
ATOM 1647 N N . TYR A 1 208 ? 5.203 4.435 19.218 1.00 92.38 208 TYR A N 1
ATOM 1648 C CA . TYR A 1 208 ? 6.296 3.804 18.473 1.00 92.38 208 TYR A CA 1
ATOM 1649 C C . TYR A 1 208 ? 5.815 3.205 17.151 1.00 92.38 208 TYR A C 1
ATOM 1651 O O . TYR A 1 208 ? 6.510 3.305 16.137 1.00 92.38 208 TYR A O 1
ATOM 1659 N N . VAL A 1 209 ? 4.634 2.589 17.161 1.00 90.88 209 VAL A N 1
ATOM 1660 C CA . VAL A 1 209 ? 4.022 2.001 15.968 1.00 90.88 209 VAL A CA 1
ATOM 1661 C C . VAL A 1 209 ? 3.584 3.098 14.998 1.00 90.88 209 VAL A C 1
ATOM 1663 O O . VAL A 1 209 ? 3.887 3.007 13.808 1.00 90.88 209 VAL A O 1
ATOM 1666 N N . MET A 1 210 ? 2.973 4.175 15.500 1.00 89.38 210 MET A N 1
ATOM 1667 C CA . MET A 1 210 ? 2.593 5.339 14.697 1.00 89.38 210 MET A CA 1
ATOM 1668 C C . MET A 1 210 ? 3.813 6.013 14.062 1.00 89.38 210 MET A C 1
ATOM 1670 O O . MET A 1 210 ? 3.827 6.277 12.861 1.00 89.38 210 MET A O 1
ATOM 1674 N N . ASN A 1 211 ? 4.883 6.220 14.835 1.00 86.06 211 ASN A N 1
ATOM 1675 C CA . ASN A 1 211 ? 6.136 6.755 14.305 1.00 86.06 211 ASN A CA 1
ATOM 1676 C C . ASN A 1 211 ? 6.684 5.878 13.175 1.00 86.06 211 ASN A C 1
ATOM 1678 O O . ASN A 1 211 ? 7.130 6.398 12.154 1.00 86.06 211 ASN A O 1
ATOM 1682 N N . ARG A 1 212 ? 6.592 4.548 13.309 1.00 90.56 212 ARG A N 1
ATOM 1683 C CA . ARG A 1 212 ? 7.019 3.634 12.249 1.00 90.56 212 ARG A CA 1
ATOM 1684 C C . ARG A 1 212 ? 6.119 3.695 11.014 1.00 90.56 212 ARG A C 1
ATOM 1686 O O . ARG A 1 212 ? 6.645 3.638 9.901 1.00 90.56 212 ARG A O 1
ATOM 1693 N N . LEU A 1 213 ? 4.801 3.812 11.179 1.00 90.81 213 LEU A N 1
ATOM 1694 C CA . LEU A 1 213 ? 3.871 4.028 10.066 1.00 90.81 213 LEU A CA 1
ATOM 1695 C C . LEU A 1 213 ? 4.240 5.304 9.294 1.00 90.81 213 LEU A C 1
ATOM 1697 O O . LEU A 1 213 ? 4.317 5.277 8.069 1.00 90.81 213 LEU A O 1
ATOM 1701 N N . MET A 1 214 ? 4.553 6.390 10.002 1.00 90.25 214 MET A N 1
ATOM 1702 C CA . MET A 1 214 ? 4.882 7.690 9.405 1.00 90.25 214 MET A CA 1
ATOM 1703 C C . MET A 1 214 ? 6.259 7.750 8.716 1.00 90.25 214 MET A C 1
ATOM 1705 O O . MET A 1 214 ? 6.542 8.712 8.006 1.00 90.25 214 MET A O 1
ATOM 1709 N N . GLU A 1 215 ? 7.104 6.720 8.838 1.00 84.88 215 GLU A N 1
ATOM 1710 C CA . GLU A 1 215 ? 8.303 6.571 7.994 1.00 84.88 215 GLU A CA 1
ATOM 1711 C C . GLU A 1 215 ? 7.951 6.118 6.562 1.00 84.88 215 GLU A C 1
ATOM 1713 O O . GLU A 1 215 ? 8.663 6.438 5.609 1.00 84.88 215 GLU A O 1
ATOM 1718 N N . ASN A 1 216 ? 6.831 5.408 6.381 1.00 90.94 216 ASN A N 1
ATOM 1719 C CA . ASN A 1 216 ? 6.450 4.808 5.101 1.00 90.94 216 ASN A CA 1
ATOM 1720 C C . ASN A 1 216 ? 6.250 5.828 3.954 1.00 90.94 216 ASN A C 1
ATOM 1722 O O . ASN A 1 216 ? 6.742 5.564 2.853 1.00 90.94 216 ASN A O 1
ATOM 1726 N N . PRO A 1 217 ? 5.635 7.013 4.158 1.00 95.50 217 PRO A N 1
ATOM 1727 C CA . PRO A 1 217 ? 5.551 8.027 3.109 1.00 95.50 217 PRO A CA 1
ATOM 1728 C C . PRO A 1 217 ? 6.920 8.510 2.621 1.00 95.50 217 PRO A C 1
ATOM 1730 O O . PRO A 1 217 ? 7.098 8.729 1.423 1.00 95.50 217 PRO A O 1
ATOM 1733 N N . ALA A 1 218 ? 7.910 8.623 3.512 1.00 81.19 218 ALA A N 1
ATOM 1734 C CA . ALA A 1 218 ? 9.272 8.997 3.135 1.00 81.19 218 ALA A CA 1
ATOM 1735 C C . ALA A 1 218 ? 9.973 7.884 2.331 1.00 81.19 218 ALA A C 1
ATOM 1737 O O . ALA A 1 218 ? 10.703 8.174 1.378 1.00 81.19 218 ALA A O 1
ATOM 1738 N N . ASP A 1 219 ? 9.710 6.616 2.657 1.00 78.38 219 ASP A N 1
ATOM 1739 C CA . ASP A 1 219 ? 10.194 5.481 1.866 1.00 78.38 219 ASP A CA 1
ATOM 1740 C C . ASP A 1 219 ? 9.585 5.489 0.450 1.00 78.38 219 ASP A C 1
ATOM 1742 O O . ASP A 1 219 ? 10.302 5.325 -0.541 1.00 78.38 219 ASP A O 1
ATOM 1746 N N . PHE A 1 220 ? 8.283 5.771 0.324 1.00 89.62 220 PHE A N 1
ATOM 1747 C CA . PHE A 1 220 ? 7.631 5.943 -0.978 1.00 89.62 220 PHE A CA 1
ATOM 1748 C C . PHE A 1 220 ? 8.168 7.144 -1.759 1.00 89.62 220 PHE A C 1
ATOM 1750 O O . PHE A 1 220 ? 8.417 7.021 -2.961 1.00 89.62 220 PHE A O 1
ATOM 1757 N N . GLN A 1 221 ? 8.400 8.282 -1.095 1.00 83.94 221 GLN A N 1
ATOM 1758 C CA . GLN A 1 221 ? 9.056 9.440 -1.706 1.00 83.94 221 GLN A CA 1
ATOM 1759 C C . GLN A 1 221 ? 10.374 9.013 -2.351 1.00 83.94 221 GLN A C 1
ATOM 1761 O O . GLN A 1 221 ? 10.636 9.321 -3.513 1.00 83.94 221 GLN A O 1
ATOM 1766 N N . MET A 1 222 ? 11.197 8.270 -1.611 1.00 72.75 222 MET A N 1
ATOM 1767 C CA . MET A 1 222 ? 12.477 7.789 -2.112 1.00 72.75 222 MET A CA 1
ATOM 1768 C C . MET A 1 222 ? 12.306 6.830 -3.295 1.00 72.75 222 MET A C 1
ATOM 1770 O O . MET A 1 222 ? 13.033 6.957 -4.281 1.00 72.75 222 MET A O 1
ATOM 1774 N N . ALA A 1 223 ? 11.327 5.924 -3.229 1.00 78.25 223 ALA A N 1
ATOM 1775 C CA . ALA A 1 223 ? 11.056 4.936 -4.269 1.00 78.25 223 ALA A CA 1
ATOM 1776 C C . 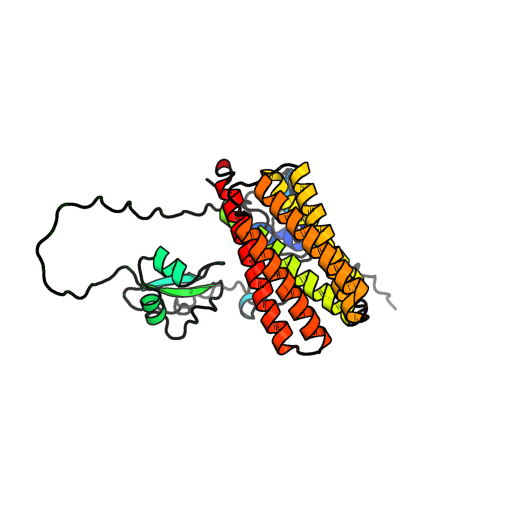ALA A 1 223 ? 10.695 5.568 -5.622 1.00 78.25 223 ALA A C 1
ATOM 1778 O O . ALA A 1 223 ? 11.135 5.089 -6.669 1.00 78.25 223 ALA A O 1
ATOM 1779 N N . ILE A 1 224 ? 9.901 6.641 -5.613 1.00 85.25 224 ILE A N 1
ATOM 1780 C CA . ILE A 1 224 ? 9.345 7.215 -6.845 1.00 85.25 224 ILE A CA 1
ATOM 1781 C C . ILE A 1 224 ? 10.118 8.441 -7.354 1.00 85.25 224 ILE A C 1
ATOM 1783 O O . ILE A 1 224 ? 9.963 8.827 -8.516 1.00 85.25 224 ILE A O 1
ATOM 1787 N N . LYS A 1 225 ? 10.986 9.032 -6.519 1.00 81.94 225 LYS A N 1
ATOM 1788 C CA . LYS A 1 225 ? 11.796 10.220 -6.844 1.00 81.94 225 LYS A CA 1
ATOM 1789 C C . LYS A 1 225 ? 12.600 10.075 -8.131 1.00 81.94 225 LYS A C 1
ATOM 1791 O O . LYS A 1 225 ? 12.666 11.026 -8.903 1.00 81.94 225 LYS A O 1
ATOM 1796 N N . THR A 1 226 ? 13.182 8.905 -8.392 1.00 78.81 226 THR A N 1
ATOM 1797 C CA . THR A 1 226 ? 13.961 8.662 -9.619 1.00 78.81 226 THR A CA 1
ATOM 1798 C C . THR A 1 226 ? 13.137 8.853 -10.894 1.00 78.81 226 THR A C 1
ATOM 1800 O O . THR A 1 226 ? 13.690 9.267 -11.908 1.00 78.81 226 THR A O 1
ATOM 1803 N N . PHE A 1 227 ? 11.834 8.574 -10.847 1.00 85.44 227 PHE A N 1
ATOM 1804 C CA . PHE A 1 227 ? 10.960 8.591 -12.020 1.00 85.44 227 PHE A CA 1
ATOM 1805 C C . PHE A 1 227 ? 10.233 9.926 -12.192 1.00 85.44 227 PHE A C 1
ATOM 1807 O O . PHE A 1 227 ? 10.124 10.427 -13.307 1.00 85.44 227 PHE A O 1
ATOM 1814 N N . TYR A 1 228 ? 9.770 10.522 -11.092 1.00 93.25 228 TYR A N 1
ATOM 1815 C CA . TYR A 1 228 ? 8.893 11.698 -11.140 1.00 93.25 228 TYR A CA 1
ATOM 1816 C C . TYR A 1 228 ? 9.531 12.988 -10.612 1.00 93.25 228 TYR A C 1
ATOM 1818 O O . TYR A 1 228 ? 8.905 14.046 -10.681 1.00 93.25 228 TYR A O 1
ATOM 1826 N N . GLY A 1 229 ? 10.769 12.927 -10.114 1.00 87.75 229 GLY A N 1
ATOM 1827 C CA . GLY A 1 229 ? 11.482 14.071 -9.550 1.00 87.75 229 GLY A CA 1
ATOM 1828 C C . GLY A 1 229 ? 11.078 14.406 -8.111 1.00 87.75 229 GLY A C 1
ATOM 1829 O O . GLY A 1 229 ? 10.137 13.845 -7.551 1.00 87.75 229 GLY A O 1
ATOM 1830 N N . ASP A 1 230 ? 11.826 15.328 -7.503 1.00 92.06 230 ASP A N 1
ATOM 1831 C CA . ASP A 1 230 ? 11.707 15.694 -6.086 1.00 92.06 230 ASP A CA 1
ATOM 1832 C C . ASP A 1 230 ? 10.331 16.240 -5.695 1.00 92.06 230 ASP A C 1
ATOM 1834 O O . ASP A 1 230 ? 9.776 15.839 -4.673 1.00 92.06 230 ASP A O 1
ATOM 1838 N N . GLU A 1 231 ? 9.778 17.140 -6.508 1.00 98.00 231 GLU A N 1
ATOM 1839 C CA . GLU A 1 231 ? 8.511 17.814 -6.220 1.00 98.00 231 GLU A CA 1
ATOM 1840 C C . GLU A 1 231 ? 7.340 16.826 -6.190 1.00 98.00 231 GLU A C 1
ATOM 1842 O O . GLU A 1 231 ? 6.618 16.745 -5.195 1.00 98.00 231 GLU A O 1
ATOM 1847 N N . ASN A 1 232 ? 7.200 16.009 -7.238 1.00 98.38 232 ASN A N 1
ATOM 1848 C CA . ASN A 1 232 ? 6.137 15.008 -7.319 1.00 98.38 232 ASN A CA 1
ATOM 1849 C C . ASN A 1 232 ? 6.312 13.918 -6.259 1.00 98.38 232 ASN A C 1
ATOM 1851 O O . ASN A 1 232 ? 5.343 13.509 -5.624 1.00 98.38 232 ASN A O 1
ATOM 1855 N N . ALA A 1 233 ? 7.545 13.470 -6.015 1.00 90.00 233 ALA A N 1
ATOM 1856 C CA . ALA A 1 233 ? 7.801 12.485 -4.974 1.00 90.00 233 ALA A CA 1
ATOM 1857 C C . ALA A 1 233 ? 7.418 13.000 -3.584 1.00 90.00 233 ALA A C 1
ATOM 1859 O O . ALA A 1 233 ? 6.792 12.281 -2.805 1.00 90.00 233 ALA A O 1
ATOM 1860 N N . LYS A 1 234 ? 7.749 14.260 -3.283 1.00 97.06 234 LYS A N 1
ATOM 1861 C CA . LYS A 1 234 ? 7.324 14.903 -2.042 1.00 97.06 234 LYS A CA 1
ATOM 1862 C C . LYS A 1 234 ? 5.801 15.029 -1.979 1.00 97.06 234 LYS A C 1
ATOM 1864 O O . LYS A 1 234 ? 5.217 14.718 -0.947 1.00 97.06 234 LYS A O 1
ATOM 1869 N N . LYS A 1 235 ? 5.149 15.440 -3.071 1.00 98.69 235 LYS A N 1
ATOM 1870 C CA . LYS A 1 235 ? 3.688 15.582 -3.117 1.00 98.69 235 LYS A CA 1
ATOM 1871 C C . LYS A 1 235 ? 2.968 14.257 -2.850 1.00 98.69 235 LYS A C 1
ATOM 1873 O O . LYS A 1 235 ? 1.984 14.258 -2.114 1.00 98.69 235 LYS A O 1
ATOM 1878 N N . PHE A 1 236 ? 3.474 13.145 -3.386 1.00 98.56 236 PHE A N 1
ATOM 1879 C CA . PHE A 1 236 ? 2.979 11.800 -3.074 1.00 98.56 236 PHE A CA 1
ATOM 1880 C C . PHE A 1 236 ? 3.049 11.518 -1.570 1.00 98.56 236 PHE A C 1
ATOM 1882 O O . PHE A 1 236 ? 2.054 11.128 -0.965 1.00 98.56 236 PHE A O 1
ATOM 1889 N N . ALA A 1 237 ? 4.213 11.745 -0.960 1.00 97.56 237 ALA A N 1
ATOM 1890 C CA . ALA A 1 237 ? 4.421 11.473 0.457 1.00 97.56 237 ALA A CA 1
ATOM 1891 C C . ALA A 1 237 ? 3.571 12.368 1.362 1.00 97.56 237 ALA A C 1
ATOM 1893 O O . ALA A 1 237 ? 3.017 11.888 2.347 1.00 97.56 237 ALA A O 1
ATOM 1894 N N . ASP A 1 238 ? 3.409 13.644 1.011 1.00 98.50 238 ASP A N 1
ATOM 1895 C CA . ASP A 1 238 ? 2.544 14.568 1.746 1.00 98.50 238 ASP A CA 1
ATOM 1896 C C . ASP A 1 238 ? 1.080 14.104 1.712 1.00 98.50 238 ASP A C 1
ATOM 1898 O O . ASP A 1 238 ? 0.394 14.127 2.736 1.00 98.50 238 ASP A O 1
ATOM 1902 N N . LEU A 1 239 ? 0.598 13.645 0.551 1.00 98.69 239 LEU A N 1
ATOM 1903 C CA . LEU A 1 239 ? -0.756 13.111 0.428 1.00 98.69 239 LEU A CA 1
ATOM 1904 C C . LEU A 1 239 ? -0.923 11.807 1.218 1.00 98.69 239 LEU A C 1
ATOM 1906 O O . LEU A 1 239 ? -1.921 11.667 1.920 1.00 98.69 239 LEU A O 1
ATOM 1910 N N . LEU A 1 240 ? 0.052 10.895 1.172 1.00 97.69 240 LEU A N 1
ATOM 1911 C CA . LEU A 1 240 ? -0.006 9.642 1.931 1.00 97.69 240 LEU A CA 1
ATOM 1912 C C . LEU A 1 240 ? 0.054 9.887 3.450 1.00 97.69 240 LEU A C 1
ATOM 1914 O O . LEU A 1 240 ? -0.707 9.293 4.206 1.00 97.69 240 LEU A O 1
ATOM 1918 N N . THR A 1 241 ? 0.878 10.841 3.891 1.00 97.75 241 THR A N 1
ATOM 1919 C CA . THR A 1 241 ? 0.931 11.292 5.293 1.00 97.75 241 THR A CA 1
ATOM 1920 C C . THR A 1 241 ? -0.420 11.852 5.729 1.00 97.75 241 THR A C 1
ATOM 1922 O O . THR A 1 241 ? -0.964 11.454 6.755 1.00 97.75 241 THR A O 1
ATOM 1925 N N . SER A 1 242 ? -1.004 12.742 4.918 1.00 97.88 242 SER A N 1
ATOM 1926 C CA . SER A 1 242 ? -2.331 13.300 5.184 1.00 97.88 242 SER A CA 1
ATOM 1927 C C . SER A 1 242 ? -3.418 12.223 5.229 1.00 97.88 242 SER A C 1
ATOM 1929 O O . SER A 1 242 ? -4.368 12.383 5.995 1.00 97.88 242 SER A O 1
ATOM 1931 N N . HIS A 1 243 ? -3.296 11.157 4.434 1.00 96.44 243 HIS A N 1
ATOM 1932 C CA . HIS A 1 243 ? -4.214 10.025 4.470 1.00 96.44 243 HIS A CA 1
ATOM 1933 C C . HIS A 1 243 ? -4.112 9.274 5.800 1.00 96.44 243 HIS A C 1
ATOM 1935 O O . HIS A 1 243 ? -5.122 9.090 6.472 1.00 96.44 243 HIS A O 1
ATOM 1941 N N . PHE A 1 244 ? -2.897 8.903 6.220 1.00 95.50 244 PHE A N 1
ATOM 1942 C CA . PHE A 1 244 ? -2.673 8.175 7.474 1.00 95.50 244 PHE A CA 1
ATOM 1943 C C . PHE A 1 244 ? -3.167 8.951 8.691 1.00 95.50 244 PHE A C 1
ATOM 1945 O O . PHE A 1 244 ? -3.815 8.369 9.558 1.00 95.50 244 PHE A O 1
ATOM 1952 N N . THR A 1 245 ? -2.945 10.266 8.728 1.00 94.88 245 THR A N 1
ATOM 1953 C CA . THR A 1 245 ? -3.498 11.117 9.788 1.00 94.88 245 THR A CA 1
ATOM 1954 C C . THR A 1 245 ? -5.026 11.088 9.796 1.00 94.88 245 THR A C 1
ATOM 1956 O O . THR A 1 245 ? -5.623 10.920 10.854 1.00 94.88 245 THR A O 1
ATOM 1959 N N . ALA A 1 246 ? -5.676 11.199 8.632 1.00 96.38 246 ALA A N 1
ATOM 1960 C CA . ALA A 1 246 ? -7.136 11.180 8.553 1.00 96.38 246 ALA A CA 1
ATOM 1961 C C . ALA A 1 246 ? -7.735 9.821 8.963 1.00 96.38 246 ALA A C 1
ATOM 1963 O O . ALA A 1 246 ? -8.755 9.793 9.647 1.00 96.38 246 ALA A O 1
ATOM 1964 N N . VAL A 1 247 ? -7.086 8.707 8.601 1.00 95.00 247 VAL A N 1
ATOM 1965 C CA . VAL A 1 247 ? -7.492 7.364 9.050 1.00 95.00 247 VAL A CA 1
ATOM 1966 C C . VAL A 1 247 ? -7.325 7.217 10.562 1.00 95.00 247 VAL A C 1
ATOM 1968 O O . VAL A 1 247 ? -8.220 6.704 11.230 1.00 95.00 247 VAL A O 1
ATOM 1971 N N . ASN A 1 248 ? -6.216 7.700 11.126 1.00 92.19 248 ASN A N 1
ATOM 1972 C CA . ASN A 1 248 ? -6.016 7.675 12.572 1.00 92.19 248 ASN A CA 1
ATOM 1973 C C . ASN A 1 248 ? -7.100 8.481 13.305 1.00 92.19 248 ASN A C 1
ATOM 1975 O O . ASN A 1 248 ? -7.691 7.991 14.264 1.00 92.19 248 ASN A O 1
ATOM 1979 N N . ASP A 1 249 ? -7.422 9.682 12.818 1.00 94.19 249 ASP A N 1
ATOM 1980 C CA . ASP A 1 249 ? -8.507 10.498 13.374 1.00 94.19 249 ASP A CA 1
ATOM 1981 C C . ASP A 1 249 ? -9.855 9.763 13.329 1.00 94.19 249 ASP A C 1
ATOM 1983 O O . ASP A 1 249 ? -10.611 9.811 14.299 1.00 94.19 249 ASP A O 1
ATOM 1987 N N . TYR A 1 250 ? -10.152 9.069 12.223 1.00 96.31 250 TYR A N 1
ATOM 1988 C CA . TYR A 1 250 ? -11.372 8.274 12.071 1.00 96.31 250 TYR A CA 1
ATOM 1989 C C . TYR A 1 250 ? -11.462 7.170 13.129 1.00 96.31 250 TYR A C 1
ATOM 1991 O O . TYR A 1 250 ? -12.494 7.012 13.785 1.00 96.31 250 TYR A O 1
ATOM 1999 N N . VAL A 1 251 ? -10.374 6.426 13.322 1.00 92.75 251 VAL A N 1
ATOM 2000 C CA . VAL A 1 251 ? -10.296 5.314 14.279 1.00 92.75 251 VAL A CA 1
ATOM 2001 C C . VAL A 1 251 ? -10.487 5.818 15.706 1.00 92.75 251 VAL A C 1
ATOM 2003 O O . VAL A 1 251 ? -11.292 5.267 16.458 1.00 92.75 251 VAL A O 1
ATOM 2006 N N . MET A 1 252 ? -9.809 6.910 16.060 1.00 91.25 252 MET A N 1
ATOM 2007 C CA . MET A 1 252 ? -9.913 7.532 17.380 1.00 91.25 252 MET A CA 1
ATOM 2008 C C . MET A 1 252 ? -11.318 8.074 17.645 1.00 91.25 252 MET A C 1
ATOM 2010 O O . MET A 1 252 ? -11.904 7.802 18.692 1.00 91.25 252 MET A O 1
ATOM 2014 N N . ALA A 1 253 ? -11.904 8.773 16.672 1.00 95.44 253 ALA A N 1
ATOM 2015 C CA . ALA A 1 253 ? -13.270 9.270 16.775 1.00 95.44 253 ALA A CA 1
ATOM 2016 C C . ALA A 1 253 ? -14.298 8.133 16.902 1.00 95.44 253 ALA A C 1
ATOM 2018 O O . ALA A 1 253 ? -15.261 8.260 17.661 1.00 95.44 253 ALA A O 1
ATOM 2019 N N . SER A 1 254 ? -14.074 7.018 16.197 1.00 94.56 254 SER A N 1
ATOM 2020 C CA . SER A 1 254 ? -14.919 5.821 16.266 1.00 94.56 254 SER A CA 1
ATOM 2021 C C . SER A 1 254 ? -14.843 5.159 17.640 1.00 94.56 254 SER A C 1
ATOM 2023 O O . SER A 1 254 ? -15.880 4.832 18.216 1.00 94.56 254 SER A O 1
ATOM 2025 N N . ARG A 1 255 ? -13.635 5.027 18.207 1.00 91.75 255 ARG A N 1
ATOM 2026 C CA . ARG A 1 255 ? -13.415 4.524 19.573 1.00 91.75 255 ARG A CA 1
ATOM 2027 C C . ARG A 1 255 ? -14.144 5.368 20.614 1.00 91.75 255 ARG A C 1
ATOM 2029 O O . ARG A 1 255 ? -14.775 4.829 21.518 1.00 91.75 255 ARG A O 1
ATOM 2036 N N . ASP A 1 256 ? -14.064 6.686 20.467 1.00 93.50 256 ASP A N 1
ATOM 2037 C CA . ASP A 1 256 ? -14.629 7.640 21.419 1.00 93.50 256 ASP A CA 1
ATOM 2038 C C . ASP A 1 256 ? -16.147 7.854 21.213 1.00 93.50 256 ASP A C 1
ATOM 2040 O O . ASP A 1 256 ? -16.777 8.607 21.958 1.00 93.50 256 ASP A O 1
ATOM 2044 N N . GLY A 1 257 ? -16.756 7.208 20.208 1.00 95.00 257 GLY A N 1
ATOM 2045 C CA . GLY A 1 257 ? -18.183 7.334 19.893 1.00 95.00 257 GLY A CA 1
ATOM 2046 C C . GLY A 1 257 ? -18.589 8.730 19.404 1.00 95.00 257 GLY A C 1
ATOM 2047 O O . GLY A 1 257 ? -19.758 9.111 19.500 1.00 95.00 257 GLY A O 1
ATOM 2048 N N . ASN A 1 258 ? -17.640 9.520 18.895 1.00 97.69 258 ASN A N 1
ATOM 2049 C CA . ASN A 1 258 ? -17.874 10.895 18.468 1.00 97.69 258 ASN A CA 1
ATOM 2050 C C . ASN A 1 258 ? -18.301 10.950 16.994 1.00 97.69 258 ASN A C 1
ATOM 2052 O O . ASN A 1 258 ? -17.475 11.109 16.095 1.00 97.69 258 ASN A O 1
ATOM 2056 N N . ALA A 1 259 ? -19.611 10.866 16.752 1.00 97.44 259 ALA A N 1
ATOM 2057 C CA . ALA A 1 259 ? -20.186 10.819 15.405 1.00 97.44 259 ALA A CA 1
ATOM 2058 C C . ALA A 1 259 ? -19.796 12.011 14.507 1.00 97.44 259 ALA A C 1
ATOM 2060 O O . ALA A 1 259 ? -19.596 11.831 13.307 1.00 97.44 259 ALA A O 1
ATOM 2061 N N . GLN A 1 260 ? -19.655 13.218 15.069 1.00 98.06 260 GLN A N 1
ATOM 2062 C CA . GLN A 1 260 ? -19.244 14.387 14.285 1.00 98.06 260 GLN A CA 1
ATOM 2063 C C . GLN A 1 260 ? -17.781 14.269 13.849 1.00 98.06 260 GLN A C 1
ATOM 2065 O O . GLN A 1 260 ? -17.470 14.482 12.681 1.00 98.06 260 GLN A O 1
ATOM 2070 N N . ALA A 1 261 ? -16.890 13.883 14.766 1.00 98.12 261 ALA A N 1
ATOM 2071 C CA . ALA A 1 261 ? -15.476 13.710 14.445 1.00 98.12 261 ALA A CA 1
ATOM 2072 C C . ALA A 1 261 ? -15.245 12.558 13.451 1.00 98.12 261 ALA A C 1
ATOM 2074 O O . ALA A 1 261 ? -14.375 12.676 12.589 1.00 98.12 261 ALA A O 1
ATOM 2075 N N . VAL A 1 262 ? -16.058 11.495 13.518 1.00 98.12 262 VAL A N 1
ATOM 2076 C CA . VAL A 1 262 ? -16.078 10.416 12.517 1.00 98.12 262 VAL A CA 1
ATOM 2077 C C . VAL A 1 262 ? -16.414 10.980 11.136 1.00 98.12 262 VAL A C 1
ATOM 2079 O O . VAL A 1 262 ? -15.626 10.816 10.207 1.00 98.12 262 VAL A O 1
ATOM 2082 N N . ALA A 1 263 ? -17.525 11.714 11.010 1.00 98.00 263 ALA A N 1
ATOM 2083 C CA . ALA A 1 263 ? -17.933 12.311 9.737 1.00 98.00 263 ALA A CA 1
ATOM 2084 C C . ALA A 1 263 ? -16.879 13.291 9.187 1.00 98.00 263 ALA A C 1
ATOM 2086 O O . ALA A 1 263 ? -16.590 13.310 7.989 1.00 98.00 263 ALA A O 1
ATOM 2087 N N . ASP A 1 264 ? -16.257 14.088 10.058 1.00 98.25 264 ASP A N 1
ATOM 2088 C CA . ASP A 1 264 ? -15.203 15.022 9.665 1.00 98.25 264 ASP A CA 1
ATOM 2089 C C . ASP A 1 264 ? -13.945 14.294 9.163 1.00 98.25 264 ASP A C 1
ATOM 2091 O O . ASP A 1 264 ? -13.318 14.743 8.199 1.00 98.25 264 ASP A O 1
ATOM 2095 N N . ALA A 1 265 ? -13.559 13.185 9.802 1.00 97.94 265 ALA A N 1
ATOM 2096 C CA . ALA A 1 265 ? -12.424 12.366 9.385 1.00 97.94 265 ALA A CA 1
ATOM 2097 C C . ALA A 1 265 ? -12.694 11.650 8.053 1.00 97.94 265 ALA A C 1
ATOM 2099 O O . ALA A 1 265 ? -11.854 11.715 7.155 1.00 97.94 265 ALA A O 1
ATOM 2100 N N . GLU A 1 266 ? -13.888 11.076 7.863 1.00 97.50 266 GLU A N 1
ATOM 2101 C CA . GLU A 1 266 ? -14.296 10.471 6.586 1.00 97.50 266 GLU A CA 1
ATOM 2102 C C . GLU A 1 266 ? -14.259 11.488 5.43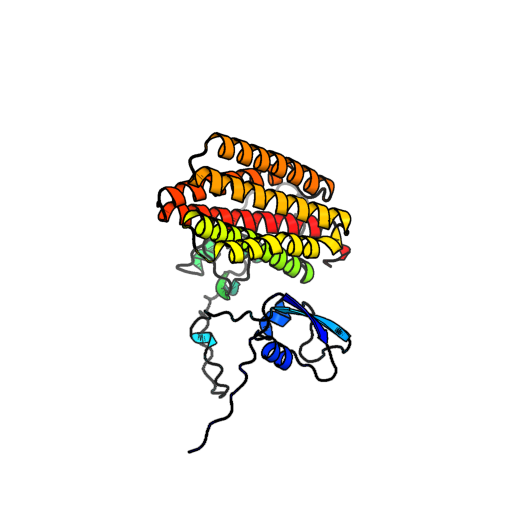8 1.00 97.50 266 GLU A C 1
ATOM 2104 O O . GLU A 1 266 ? -13.737 11.206 4.358 1.00 97.50 266 GLU A O 1
ATOM 2109 N N . ASN A 1 267 ? -14.735 12.715 5.672 1.00 97.94 267 ASN A N 1
ATOM 2110 C CA . ASN A 1 267 ? -14.653 13.790 4.682 1.00 97.94 267 ASN A CA 1
ATOM 2111 C C . ASN A 1 267 ? -13.199 14.126 4.308 1.00 97.94 267 ASN A C 1
ATOM 2113 O O . ASN A 1 267 ? -12.899 14.357 3.131 1.00 97.94 267 ASN A O 1
ATOM 2117 N N . ARG A 1 268 ? -12.276 14.126 5.283 1.00 98.19 268 ARG A N 1
ATOM 2118 C CA . ARG A 1 268 ? -10.838 14.314 5.022 1.00 98.19 268 ARG A CA 1
ATOM 2119 C C . ARG A 1 268 ? -10.248 13.149 4.230 1.00 98.19 268 ARG A C 1
ATOM 2121 O O . ARG A 1 268 ? -9.510 13.407 3.281 1.00 98.19 268 ARG A O 1
ATOM 2128 N N . MET A 1 269 ? -10.598 11.907 4.568 1.00 97.50 269 MET A N 1
ATOM 2129 C CA . MET A 1 269 ? -10.170 10.711 3.831 1.00 97.50 269 MET A CA 1
ATOM 2130 C C . MET A 1 269 ? -10.632 10.766 2.371 1.00 97.50 269 MET A C 1
ATOM 2132 O O . MET A 1 269 ? -9.807 10.642 1.468 1.00 97.50 269 MET A O 1
ATOM 2136 N N . ASN A 1 270 ? -11.912 11.061 2.131 1.00 96.81 270 ASN A N 1
ATOM 2137 C CA . ASN A 1 270 ? -12.488 11.164 0.788 1.00 96.81 270 ASN A CA 1
ATOM 2138 C C . ASN A 1 270 ? -11.851 12.293 -0.038 1.00 96.81 270 ASN A C 1
ATOM 2140 O O . ASN A 1 270 ? -11.502 12.102 -1.204 1.00 96.81 270 ASN A O 1
ATOM 2144 N N . SER A 1 271 ? -11.659 13.470 0.567 1.00 98.06 271 SER A N 1
ATOM 2145 C CA . SER A 1 271 ? -10.990 14.602 -0.088 1.00 98.06 271 SER A CA 1
ATOM 2146 C C . SER A 1 271 ? -9.537 14.276 -0.440 1.00 98.06 271 SER A C 1
ATOM 2148 O O . SER A 1 271 ? -9.084 14.555 -1.552 1.00 98.06 271 SER A O 1
ATOM 2150 N N . ASN A 1 272 ? -8.812 13.640 0.482 1.00 98.44 272 ASN A N 1
ATOM 2151 C CA . ASN A 1 272 ? -7.449 13.186 0.246 1.00 98.44 272 ASN A CA 1
ATOM 2152 C C . ASN A 1 272 ? -7.391 12.144 -0.884 1.00 98.44 272 ASN A C 1
ATOM 2154 O O . ASN A 1 272 ? -6.577 12.303 -1.791 1.00 98.44 272 ASN A O 1
ATOM 2158 N N . ALA A 1 273 ? -8.285 11.149 -0.889 1.00 97.56 273 ALA A N 1
ATOM 2159 C CA . ALA A 1 273 ? -8.348 10.129 -1.934 1.00 97.56 273 ALA A CA 1
ATOM 2160 C C . ALA A 1 273 ? -8.564 10.755 -3.320 1.00 97.56 273 ALA A C 1
ATOM 2162 O O . ALA A 1 273 ? -7.816 10.456 -4.249 1.00 97.56 273 ALA A O 1
ATOM 2163 N N . ALA A 1 274 ? -9.503 11.697 -3.452 1.00 97.94 274 ALA A N 1
ATOM 2164 C CA . ALA A 1 274 ? -9.731 12.412 -4.709 1.00 97.94 274 ALA A CA 1
ATOM 2165 C C . ALA A 1 274 ? -8.482 13.185 -5.179 1.00 97.94 274 ALA A C 1
ATOM 2167 O O . ALA A 1 274 ? -8.128 13.151 -6.361 1.00 97.94 274 ALA A O 1
ATOM 2168 N N . GLN A 1 275 ? -7.774 13.850 -4.256 1.00 98.69 275 GLN A N 1
ATOM 2169 C CA . GLN A 1 275 ? -6.512 14.532 -4.563 1.00 98.69 275 GLN A CA 1
ATOM 2170 C C . GLN A 1 275 ? -5.411 13.546 -4.971 1.00 98.69 275 GLN A C 1
ATOM 2172 O O . GLN A 1 275 ? -4.644 13.843 -5.887 1.00 98.69 275 GLN A O 1
ATOM 2177 N N . PHE A 1 276 ? -5.340 12.381 -4.323 1.00 98.25 276 PHE A N 1
ATOM 2178 C CA . PHE A 1 276 ? -4.363 11.339 -4.626 1.00 98.25 276 PHE A CA 1
ATOM 2179 C C . PHE A 1 276 ? -4.588 10.749 -6.016 1.00 98.25 276 PHE A C 1
ATOM 2181 O O . PHE A 1 276 ? -3.651 10.691 -6.807 1.00 98.25 276 PHE A O 1
ATOM 2188 N N . VAL A 1 277 ? -5.836 10.412 -6.357 1.00 98.44 277 VAL A N 1
ATOM 2189 C CA . VAL A 1 277 ? -6.218 9.934 -7.695 1.00 98.44 277 VAL A CA 1
ATOM 2190 C C . VAL A 1 277 ? -5.863 10.963 -8.761 1.00 98.44 277 VAL A C 1
ATOM 2192 O O . VAL A 1 277 ? -5.187 10.628 -9.735 1.00 98.44 277 VAL A O 1
ATOM 2195 N N . ALA A 1 278 ? -6.286 12.218 -8.575 1.00 98.44 278 ALA A N 1
ATOM 2196 C CA . ALA A 1 278 ? -6.021 13.286 -9.534 1.00 98.44 278 ALA A CA 1
ATOM 2197 C C . ALA A 1 278 ? -4.513 13.498 -9.736 1.00 98.44 278 ALA A C 1
ATOM 2199 O O . ALA A 1 278 ? -4.045 13.615 -10.869 1.00 98.44 278 ALA A O 1
ATOM 2200 N N . PHE A 1 279 ? -3.746 13.496 -8.644 1.00 98.75 279 PHE A N 1
ATOM 2201 C CA . PHE A 1 279 ? -2.296 13.614 -8.683 1.00 98.75 279 PHE A CA 1
ATOM 2202 C C . PHE A 1 279 ? -1.641 12.448 -9.436 1.00 98.75 279 PHE A C 1
ATOM 2204 O O . PHE A 1 279 ? -0.912 12.689 -10.399 1.00 98.75 279 PHE A O 1
ATOM 2211 N N . LEU A 1 280 ? -1.928 11.198 -9.061 1.00 98.38 280 LEU A N 1
ATOM 2212 C CA . LEU A 1 280 ? -1.348 10.017 -9.706 1.00 98.38 280 LEU A CA 1
ATOM 2213 C C . LEU A 1 280 ? -1.665 9.974 -11.205 1.00 98.38 280 LEU A C 1
ATOM 2215 O O . LEU A 1 280 ? -0.753 9.830 -12.020 1.00 98.38 280 LEU A O 1
ATOM 2219 N N . ALA A 1 281 ? -2.929 10.182 -11.577 1.00 97.50 281 ALA A N 1
ATOM 2220 C CA . ALA A 1 281 ? -3.345 10.204 -12.976 1.00 97.50 281 ALA A CA 1
ATOM 2221 C C . ALA A 1 281 ? -2.679 11.343 -13.773 1.00 97.50 281 ALA A C 1
ATOM 2223 O O . ALA A 1 281 ? -2.425 11.196 -14.968 1.00 97.50 281 ALA A O 1
ATOM 2224 N N . SER A 1 282 ? -2.359 12.471 -13.125 1.00 98.25 282 SER A N 1
ATOM 2225 C CA . SER A 1 282 ? -1.671 13.593 -13.779 1.00 98.25 282 SER A CA 1
ATOM 2226 C C . SER A 1 282 ? -0.191 13.327 -14.070 1.00 98.25 282 SER A C 1
ATOM 2228 O O . SER A 1 282 ? 0.323 13.814 -15.076 1.00 98.25 282 SER A O 1
ATOM 2230 N N . ILE A 1 283 ? 0.499 12.555 -13.220 1.00 98.31 283 ILE A N 1
ATOM 2231 C CA . ILE A 1 283 ? 1.939 12.296 -13.374 1.00 98.31 283 ILE A CA 1
ATOM 2232 C C . ILE A 1 283 ? 2.228 11.043 -14.206 1.00 98.31 283 ILE A C 1
ATOM 2234 O O . ILE A 1 283 ? 3.323 10.929 -14.763 1.00 98.31 283 ILE A O 1
ATOM 2238 N N . ASN A 1 284 ? 1.261 10.124 -14.320 1.00 98.12 284 ASN A N 1
ATOM 2239 C CA . ASN A 1 284 ? 1.389 8.917 -15.127 1.00 98.12 284 ASN A CA 1
ATOM 2240 C C . ASN A 1 284 ? 0.103 8.607 -15.919 1.00 98.12 284 ASN A C 1
ATOM 2242 O O . ASN A 1 284 ? -0.882 8.139 -15.344 1.00 98.12 284 ASN A O 1
ATOM 2246 N N . PRO A 1 285 ? 0.122 8.748 -17.257 1.00 96.19 285 PRO A N 1
ATOM 2247 C CA . PRO A 1 285 ? -1.049 8.489 -18.095 1.00 96.19 285 PRO A CA 1
ATOM 2248 C C . PRO A 1 285 ? -1.428 7.000 -18.194 1.00 96.19 285 PRO A C 1
ATOM 2250 O O . PRO A 1 285 ? -2.465 6.669 -18.761 1.00 96.19 285 PRO A O 1
ATOM 2253 N N . ASN A 1 286 ? -0.594 6.088 -17.682 1.00 95.00 286 ASN A N 1
ATOM 2254 C CA . ASN A 1 286 ? -0.862 4.648 -17.667 1.00 95.00 286 ASN A CA 1
ATOM 2255 C C . ASN A 1 286 ? -1.616 4.193 -16.410 1.00 95.00 286 ASN A C 1
ATOM 2257 O O . ASN A 1 286 ? -1.937 3.008 -16.301 1.00 95.00 286 ASN A O 1
ATOM 2261 N N . TRP A 1 287 ? -1.882 5.098 -15.465 1.00 95.50 287 TRP A N 1
ATOM 2262 C CA . TRP A 1 287 ? -2.733 4.823 -14.316 1.00 95.50 287 TRP A CA 1
ATOM 2263 C C . TRP A 1 287 ? -4.143 5.346 -14.572 1.00 95.50 287 TRP A C 1
ATOM 2265 O O . TRP A 1 287 ? -4.378 6.546 -14.696 1.00 95.50 287 TRP A O 1
ATOM 2275 N N . SER A 1 288 ? -5.096 4.422 -14.657 1.00 93.31 288 SER A N 1
ATOM 2276 C CA . SER A 1 288 ? -6.513 4.733 -14.825 1.00 93.31 288 SER A CA 1
ATOM 2277 C C . SER A 1 288 ? -7.046 5.420 -13.570 1.00 93.31 288 SER A C 1
ATOM 2279 O O . SER A 1 288 ? -7.080 4.820 -12.498 1.00 93.31 288 SER A O 1
ATOM 2281 N N . ALA A 1 289 ? -7.496 6.671 -13.701 1.00 92.44 289 ALA A N 1
ATOM 2282 C CA . ALA A 1 289 ? -8.103 7.407 -12.591 1.00 92.44 289 ALA A CA 1
ATOM 2283 C C . ALA A 1 289 ? -9.331 6.677 -12.020 1.00 92.44 289 ALA A C 1
ATOM 2285 O O . ALA A 1 289 ? -9.547 6.688 -10.813 1.00 92.44 289 ALA A O 1
ATOM 2286 N N . ALA A 1 290 ? -10.108 6.007 -12.879 1.00 87.38 290 ALA A N 1
ATOM 2287 C CA . ALA A 1 290 ? -11.271 5.233 -12.460 1.00 87.38 290 ALA A CA 1
ATOM 2288 C C . ALA A 1 290 ? -10.872 4.016 -11.613 1.00 87.38 290 ALA A C 1
ATOM 2290 O O . ALA A 1 290 ? -11.476 3.779 -10.568 1.00 87.38 290 ALA A O 1
ATOM 2291 N N . ASP A 1 291 ? -9.834 3.280 -12.022 1.00 81.44 291 ASP A N 1
ATOM 2292 C CA . ASP A 1 291 ? -9.377 2.115 -11.261 1.00 81.44 291 ASP A CA 1
ATOM 2293 C C . ASP A 1 291 ? -8.701 2.531 -9.952 1.00 81.44 291 ASP A C 1
ATOM 2295 O O . ASP A 1 291 ? -8.988 1.944 -8.914 1.00 81.44 291 ASP A O 1
ATOM 2299 N N . LEU A 1 292 ? -7.884 3.592 -9.971 1.00 91.94 292 LEU A N 1
ATOM 2300 C CA . LEU A 1 292 ? -7.301 4.175 -8.759 1.00 91.94 292 LEU A CA 1
ATOM 2301 C C . LEU A 1 292 ? -8.386 4.607 -7.765 1.00 91.94 292 LEU A C 1
ATOM 2303 O O . LEU A 1 292 ? -8.286 4.303 -6.578 1.00 91.94 292 LEU A O 1
ATOM 2307 N N . GLN A 1 293 ? -9.428 5.293 -8.244 1.00 91.56 293 GLN A N 1
ATOM 2308 C CA . GLN A 1 293 ? -10.541 5.726 -7.402 1.00 91.56 293 GLN A CA 1
ATOM 2309 C C . GLN A 1 293 ? -11.275 4.534 -6.795 1.00 91.56 293 GLN A C 1
ATOM 2311 O O . GLN A 1 293 ? -11.554 4.546 -5.600 1.00 91.56 293 GLN A O 1
ATOM 2316 N N . ARG A 1 294 ? -11.566 3.504 -7.601 1.00 87.12 294 ARG A N 1
ATOM 2317 C CA . ARG A 1 294 ? -12.207 2.279 -7.119 1.00 87.12 294 ARG A CA 1
ATOM 2318 C C . ARG A 1 294 ? -11.367 1.621 -6.027 1.00 87.12 294 ARG A C 1
ATOM 2320 O O . ARG A 1 294 ? -11.875 1.391 -4.944 1.00 87.12 294 ARG A O 1
ATOM 2327 N N . MET A 1 295 ? -10.079 1.395 -6.278 1.00 84.69 295 MET A N 1
ATOM 2328 C CA . MET A 1 295 ? -9.195 0.709 -5.330 1.00 84.69 295 MET A CA 1
ATOM 2329 C C . MET A 1 295 ? -9.018 1.473 -4.016 1.00 84.69 295 MET A C 1
ATOM 2331 O O . MET A 1 295 ? -8.960 0.858 -2.955 1.00 84.69 295 MET A O 1
ATOM 2335 N N . LEU A 1 296 ? -8.942 2.807 -4.064 1.00 92.25 296 LEU A N 1
ATOM 2336 C CA . LEU A 1 296 ? -8.869 3.623 -2.850 1.00 92.25 296 LEU A CA 1
ATOM 2337 C C . LEU A 1 296 ? -10.194 3.631 -2.085 1.00 92.25 296 LEU A C 1
ATOM 2339 O O . LEU A 1 296 ? -10.165 3.591 -0.859 1.00 92.25 296 LEU A O 1
ATOM 2343 N N . ASN A 1 297 ? -11.337 3.650 -2.776 1.00 85.00 297 ASN A N 1
ATOM 2344 C CA . ASN A 1 297 ? -12.644 3.519 -2.130 1.00 85.00 297 ASN A CA 1
ATOM 2345 C C . ASN A 1 297 ? -12.786 2.151 -1.455 1.00 85.00 297 ASN A C 1
ATOM 2347 O O . ASN A 1 297 ? -13.086 2.111 -0.267 1.00 85.00 297 ASN A O 1
ATOM 2351 N N . ASP A 1 298 ? -12.470 1.068 -2.172 1.00 82.31 298 ASP A N 1
ATOM 2352 C CA . ASP A 1 298 ? -12.496 -0.301 -1.647 1.00 82.31 298 ASP A CA 1
ATOM 2353 C C . ASP A 1 298 ? -11.606 -0.408 -0.389 1.00 82.31 298 ASP A C 1
ATOM 2355 O O . ASP A 1 298 ? -12.032 -0.916 0.645 1.00 82.31 298 ASP A O 1
ATOM 2359 N N . TYR A 1 299 ? -10.387 0.146 -0.428 1.00 89.62 299 TYR A N 1
ATOM 2360 C CA . TYR A 1 299 ? -9.479 0.181 0.724 1.00 89.62 299 TYR A CA 1
ATOM 2361 C C . TYR A 1 299 ? -10.038 0.969 1.920 1.00 89.62 299 TYR A C 1
ATOM 2363 O O . TYR A 1 299 ? -9.931 0.516 3.064 1.00 89.62 299 TYR A O 1
ATOM 2371 N N . MET A 1 300 ? -10.621 2.147 1.678 1.00 94.56 300 MET A N 1
ATOM 2372 C CA . MET A 1 300 ? -11.232 2.956 2.735 1.00 94.56 300 MET A CA 1
ATOM 2373 C C . MET A 1 300 ? -12.433 2.240 3.358 1.00 94.56 300 MET A C 1
ATOM 2375 O O . MET A 1 300 ? -12.561 2.246 4.580 1.00 94.56 300 MET A O 1
ATOM 2379 N N . ASP A 1 301 ? -13.287 1.607 2.554 1.00 91.50 301 ASP A N 1
ATOM 2380 C CA . ASP A 1 301 ? -14.446 0.859 3.043 1.00 91.50 301 ASP A CA 1
ATOM 2381 C C . ASP A 1 301 ? -14.013 -0.345 3.887 1.00 91.50 301 ASP A C 1
ATOM 2383 O O . ASP A 1 301 ? -14.433 -0.451 5.040 1.00 91.50 301 ASP A O 1
ATOM 2387 N N . LEU A 1 302 ? -13.062 -1.148 3.399 1.00 90.31 302 LEU A N 1
ATOM 2388 C CA . LEU A 1 302 ? -12.497 -2.266 4.161 1.00 90.31 302 LEU A CA 1
ATOM 2389 C C . LEU A 1 302 ? -11.842 -1.807 5.474 1.00 90.31 302 LEU A C 1
ATOM 2391 O O . LEU A 1 302 ? -11.972 -2.474 6.494 1.00 90.31 302 LEU A O 1
ATOM 2395 N N . THR A 1 303 ? -11.161 -0.657 5.487 1.00 94.50 303 THR A N 1
ATOM 2396 C CA . THR A 1 303 ? -10.537 -0.119 6.711 1.00 94.50 303 THR A CA 1
ATOM 2397 C C . THR A 1 303 ? -11.587 0.270 7.757 1.00 94.50 303 THR A C 1
ATOM 2399 O O . THR A 1 303 ? -11.410 0.007 8.949 1.00 94.50 303 THR A O 1
ATOM 2402 N N . LYS A 1 304 ? -12.710 0.865 7.332 1.00 95.50 304 LYS A N 1
ATOM 2403 C CA . LYS A 1 304 ? -13.832 1.183 8.230 1.00 95.50 304 LYS A CA 1
ATOM 2404 C C . LYS A 1 304 ? -14.502 -0.087 8.758 1.00 95.50 304 LYS A C 1
ATOM 2406 O O . LYS A 1 304 ? -14.776 -0.176 9.954 1.00 95.50 304 LYS A O 1
ATOM 2411 N N . GLU A 1 305 ? -14.726 -1.076 7.894 1.00 94.44 305 GLU A N 1
ATOM 2412 C CA . GLU A 1 305 ? -15.292 -2.375 8.276 1.00 94.44 305 GLU A CA 1
ATOM 2413 C C . GLU A 1 305 ? -14.387 -3.120 9.268 1.00 94.44 305 GLU A C 1
ATOM 2415 O O . GLU A 1 305 ? -14.862 -3.604 10.295 1.00 94.44 305 GLU A O 1
ATOM 2420 N N . GLU A 1 306 ? -13.074 -3.145 9.024 1.00 94.44 306 GLU A N 1
ATOM 2421 C CA . GLU A 1 306 ? -12.087 -3.757 9.919 1.00 94.44 306 GLU A CA 1
ATOM 2422 C C . GLU A 1 306 ? -12.030 -3.046 11.278 1.00 94.44 306 GLU A C 1
ATOM 2424 O O . GLU A 1 306 ? -11.998 -3.708 12.323 1.00 94.44 306 GLU A O 1
ATOM 2429 N N . THR A 1 307 ? -12.115 -1.711 11.285 1.00 94.56 307 THR A N 1
ATOM 2430 C CA . THR A 1 307 ? -12.196 -0.908 12.514 1.00 94.56 307 THR A CA 1
ATOM 2431 C C . THR A 1 307 ? -13.456 -1.257 13.310 1.00 94.56 307 THR A C 1
ATOM 2433 O O . THR A 1 307 ? -13.379 -1.524 14.512 1.00 94.56 307 THR A O 1
ATOM 2436 N N . ALA A 1 308 ? -14.618 -1.319 12.651 1.00 94.19 308 ALA A N 1
ATOM 2437 C CA . ALA A 1 308 ? -15.893 -1.654 13.285 1.00 94.19 308 ALA A CA 1
ATOM 2438 C C . ALA A 1 308 ? -15.917 -3.092 13.835 1.00 94.19 308 ALA A C 1
ATOM 2440 O O . ALA A 1 308 ? -16.363 -3.316 14.968 1.00 94.19 308 ALA A O 1
ATOM 2441 N N . ALA A 1 309 ? -15.399 -4.058 13.069 1.00 94.19 309 ALA A N 1
ATOM 2442 C CA . ALA A 1 309 ? -15.265 -5.448 13.496 1.00 94.19 309 ALA A CA 1
ATOM 2443 C C . ALA A 1 309 ? -14.342 -5.565 14.719 1.00 94.19 309 ALA A C 1
ATOM 2445 O O . ALA A 1 309 ? -14.683 -6.238 15.692 1.00 94.19 309 ALA A O 1
ATOM 2446 N N . THR A 1 310 ? -13.216 -4.848 14.717 1.00 92.81 310 THR A N 1
ATOM 2447 C CA . THR A 1 310 ? -12.251 -4.837 15.827 1.00 92.81 310 THR A CA 1
ATOM 2448 C C . THR A 1 310 ? -12.841 -4.209 17.095 1.00 92.81 310 THR A C 1
ATOM 2450 O O . THR A 1 310 ? -12.729 -4.799 18.171 1.00 92.81 310 THR A O 1
ATOM 2453 N N . LEU A 1 311 ? -13.531 -3.065 16.984 1.00 92.38 311 LEU A N 1
ATOM 2454 C CA . LEU A 1 311 ? -14.240 -2.417 18.100 1.00 92.38 311 LEU A CA 1
ATOM 2455 C C . LEU A 1 311 ? -15.324 -3.319 18.701 1.00 92.38 311 LEU A C 1
ATOM 2457 O O . LEU A 1 311 ? -15.489 -3.372 19.919 1.00 92.38 311 LEU A O 1
ATOM 2461 N N . SER A 1 312 ? -16.022 -4.068 17.847 1.00 93.75 312 SER A N 1
ATOM 2462 C CA . SER A 1 312 ? -17.058 -5.025 18.252 1.00 93.75 312 SER A CA 1
ATOM 2463 C C . SER A 1 312 ? -16.491 -6.374 18.713 1.00 93.75 312 SER A C 1
ATOM 2465 O O . SER A 1 312 ? -17.261 -7.284 19.012 1.00 93.75 312 SER A O 1
ATOM 2467 N N . GLN A 1 313 ? -15.160 -6.521 18.764 1.00 93.12 313 GLN A N 1
ATOM 2468 C CA . GLN A 1 313 ? -14.444 -7.759 19.100 1.00 93.12 313 GLN A CA 1
ATOM 2469 C C . GLN A 1 313 ? -14.789 -8.960 18.200 1.00 93.12 313 GLN A C 1
ATOM 2471 O O . GLN A 1 313 ? -14.598 -10.116 18.580 1.00 93.12 313 GLN A O 1
ATOM 2476 N N . ASN A 1 314 ? -15.258 -8.703 16.979 1.00 93.75 314 ASN A N 1
ATOM 2477 C CA . ASN A 1 314 ? -15.468 -9.722 15.962 1.00 93.75 314 ASN A CA 1
ATOM 2478 C C . ASN A 1 314 ? -14.151 -9.985 15.213 1.00 93.75 314 ASN A C 1
ATOM 2480 O O . ASN A 1 314 ? -13.903 -9.484 14.115 1.00 93.75 314 ASN A O 1
ATOM 2484 N N . PHE A 1 315 ? -13.255 -10.723 15.869 1.00 89.69 315 PHE A N 1
ATOM 2485 C CA . PHE A 1 315 ? -11.891 -10.926 15.378 1.00 89.69 315 PHE A CA 1
ATOM 2486 C C . PHE A 1 315 ? -11.807 -11.813 14.135 1.00 89.69 315 PHE A C 1
ATOM 2488 O O . PHE A 1 315 ? -10.878 -11.640 13.350 1.00 89.69 315 PHE A O 1
ATOM 2495 N N . GLU A 1 316 ? -12.750 -12.739 13.948 1.00 83.75 316 GLU A N 1
ATOM 2496 C CA . GLU A 1 316 ? -12.804 -13.584 12.750 1.00 83.75 316 GLU A CA 1
ATOM 2497 C C . GLU A 1 316 ? -13.024 -12.722 11.501 1.00 83.75 316 GLU A C 1
ATOM 2499 O O . GLU A 1 316 ? -12.197 -12.754 10.587 1.00 83.75 316 GLU A O 1
ATOM 2504 N N . ASP A 1 317 ? -14.041 -11.855 11.529 1.00 83.69 317 ASP A N 1
ATOM 2505 C CA . ASP A 1 317 ? -14.311 -10.923 10.433 1.00 83.69 317 ASP A CA 1
ATOM 2506 C C . ASP A 1 317 ? -13.171 -9.910 10.267 1.00 83.69 317 ASP A C 1
ATOM 2508 O O . ASP A 1 317 ? -12.699 -9.698 9.155 1.00 83.69 317 ASP A O 1
ATOM 2512 N N . SER A 1 318 ? -12.642 -9.343 11.361 1.00 87.94 318 SER A N 1
ATOM 2513 C CA . SER A 1 318 ? -11.495 -8.416 11.304 1.00 87.94 318 SER A CA 1
ATOM 2514 C C . SER A 1 318 ? -10.265 -9.030 10.618 1.00 87.94 318 SER A C 1
ATOM 2516 O O . SER A 1 318 ? -9.544 -8.339 9.895 1.00 87.94 318 SER A O 1
ATOM 2518 N N . ILE A 1 319 ? -9.983 -10.318 10.838 1.00 77.00 319 ILE A N 1
ATOM 2519 C CA . ILE A 1 319 ? -8.876 -11.023 10.174 1.00 77.00 319 ILE A CA 1
ATOM 2520 C C . ILE A 1 319 ? -9.201 -11.276 8.696 1.00 77.00 319 ILE A C 1
ATOM 2522 O O . ILE A 1 319 ? -8.332 -11.068 7.849 1.00 77.00 319 ILE A O 1
ATOM 2526 N N . GLY A 1 320 ? -10.432 -11.693 8.381 1.00 66.81 320 GLY A N 1
ATOM 2527 C CA . GLY A 1 320 ? -10.882 -11.913 7.004 1.00 66.81 320 GLY A CA 1
ATOM 2528 C C . GLY A 1 320 ? -10.814 -10.644 6.152 1.00 66.81 320 GLY A C 1
ATOM 2529 O O . GLY A 1 320 ? -10.192 -10.651 5.092 1.00 66.81 320 GLY A O 1
ATOM 2530 N N . ILE A 1 321 ? -11.356 -9.537 6.664 1.00 78.56 321 ILE A N 1
ATOM 2531 C CA . ILE A 1 321 ? -11.341 -8.221 6.007 1.00 78.56 321 ILE A CA 1
ATOM 2532 C C . ILE A 1 321 ? -9.901 -7.757 5.760 1.00 78.56 321 ILE A C 1
ATOM 2534 O O . ILE A 1 321 ? -9.580 -7.238 4.691 1.00 78.56 321 ILE A O 1
ATOM 2538 N N . PHE A 1 322 ? -8.988 -7.986 6.708 1.00 84.62 322 PHE A N 1
ATOM 2539 C CA . PHE A 1 322 ? -7.593 -7.597 6.518 1.00 84.62 322 PHE A CA 1
ATOM 2540 C C . PHE A 1 322 ? -6.883 -8.383 5.418 1.00 84.62 322 PHE A C 1
ATOM 2542 O O . PHE A 1 322 ? -6.081 -7.799 4.695 1.00 84.62 322 PHE A O 1
ATOM 2549 N N . ALA A 1 323 ? -7.219 -9.658 5.211 1.00 66.81 323 ALA A N 1
ATOM 2550 C CA . ALA A 1 323 ? -6.693 -10.408 4.072 1.00 66.81 323 ALA A CA 1
ATOM 2551 C C . ALA A 1 323 ? -7.120 -9.789 2.723 1.00 66.81 323 ALA A C 1
ATOM 2553 O O . ALA A 1 323 ? -6.365 -9.836 1.745 1.00 66.81 323 ALA A O 1
ATOM 2554 N N . ASP A 1 324 ? -8.307 -9.178 2.658 1.00 69.12 324 ASP A N 1
ATOM 2555 C CA . ASP A 1 324 ? -8.751 -8.426 1.481 1.00 69.12 324 ASP A CA 1
ATOM 2556 C C . ASP A 1 324 ? -8.044 -7.060 1.369 1.00 69.12 324 ASP A C 1
ATOM 2558 O O . ASP A 1 324 ? -7.644 -6.678 0.266 1.00 69.12 324 ASP A O 1
ATOM 2562 N N . ILE A 1 325 ? -7.767 -6.376 2.489 1.00 78.88 325 ILE A N 1
ATOM 2563 C CA . ILE A 1 325 ? -6.918 -5.166 2.521 1.00 78.88 325 ILE A CA 1
ATOM 2564 C C . ILE A 1 325 ? -5.513 -5.463 1.973 1.00 78.88 325 ILE A C 1
ATOM 2566 O O . ILE A 1 325 ? -4.992 -4.708 1.148 1.00 78.88 325 ILE A O 1
ATOM 2570 N N . GLU A 1 326 ? -4.893 -6.570 2.392 1.00 77.81 326 GLU A N 1
ATOM 2571 C CA . GLU A 1 326 ? -3.582 -6.997 1.892 1.00 77.81 326 GLU A CA 1
ATOM 2572 C C . GLU A 1 326 ? -3.598 -7.232 0.380 1.00 77.81 326 GLU A C 1
ATOM 2574 O O . GLU A 1 326 ? -2.676 -6.814 -0.327 1.00 77.81 326 GLU A O 1
ATOM 2579 N N . ARG A 1 327 ? -4.659 -7.870 -0.130 1.00 67.50 327 ARG A N 1
ATOM 2580 C CA . ARG A 1 327 ? -4.834 -8.090 -1.569 1.00 67.50 327 ARG A CA 1
ATOM 2581 C C . ARG A 1 327 ? -4.930 -6.763 -2.316 1.00 67.50 327 ARG A C 1
ATOM 2583 O O . ARG A 1 327 ? -4.196 -6.573 -3.283 1.00 67.50 327 ARG A O 1
ATOM 2590 N N . GLY A 1 328 ? -5.752 -5.831 -1.834 1.00 68.38 328 GLY A N 1
ATOM 2591 C CA . GLY A 1 328 ? -5.878 -4.495 -2.422 1.00 68.38 328 GLY A CA 1
ATOM 2592 C C . GLY A 1 328 ? -4.553 -3.723 -2.439 1.00 68.38 328 GLY A C 1
ATOM 2593 O O . GLY A 1 328 ? -4.208 -3.095 -3.443 1.00 68.38 328 GLY A O 1
ATOM 2594 N N . ALA A 1 329 ? -3.751 -3.829 -1.375 1.00 79.00 329 ALA A N 1
ATOM 2595 C CA . ALA A 1 329 ? -2.424 -3.216 -1.303 1.00 79.00 329 ALA A CA 1
ATOM 2596 C C . ALA A 1 329 ? -1.453 -3.792 -2.353 1.00 79.00 329 ALA A C 1
ATOM 2598 O O . ALA A 1 329 ? -0.709 -3.048 -2.996 1.00 79.00 329 ALA A O 1
ATOM 2599 N N . LEU A 1 330 ? -1.479 -5.112 -2.565 1.00 69.88 330 LEU A N 1
ATOM 2600 C CA . LEU A 1 330 ? -0.687 -5.771 -3.607 1.00 69.88 330 LEU A CA 1
ATOM 2601 C C . LEU A 1 330 ? -1.145 -5.378 -5.016 1.00 69.88 330 LEU A C 1
ATOM 2603 O O . LEU A 1 330 ? -0.306 -5.101 -5.872 1.00 69.88 330 LEU A O 1
ATOM 2607 N N . GLU A 1 331 ? -2.453 -5.293 -5.253 1.00 70.81 331 GLU A N 1
ATOM 2608 C CA . GLU A 1 331 ? -2.997 -4.824 -6.531 1.00 70.81 331 GLU A CA 1
ATOM 2609 C C . GLU A 1 331 ? -2.564 -3.380 -6.827 1.00 70.81 331 GLU A C 1
ATOM 2611 O O . GLU A 1 331 ? -2.167 -3.068 -7.953 1.00 70.81 331 GLU A O 1
ATOM 2616 N N . MET A 1 332 ? -2.579 -2.501 -5.817 1.00 85.75 332 MET A N 1
ATOM 2617 C CA . MET A 1 332 ? -2.143 -1.108 -5.959 1.00 85.75 332 MET A CA 1
ATOM 2618 C C . MET A 1 332 ? -0.651 -1.028 -6.293 1.00 85.75 332 MET A C 1
ATOM 2620 O O . MET A 1 332 ? -0.248 -0.302 -7.206 1.00 85.75 332 MET A O 1
ATOM 2624 N N . ALA A 1 333 ? 0.175 -1.824 -5.611 1.00 80.12 333 ALA A N 1
ATOM 2625 C CA . ALA A 1 333 ? 1.599 -1.927 -5.906 1.00 80.12 333 ALA A CA 1
ATOM 2626 C C . ALA A 1 333 ? 1.864 -2.370 -7.354 1.00 80.12 333 ALA A C 1
ATOM 2628 O O . ALA A 1 333 ? 2.745 -1.821 -8.026 1.00 80.12 333 ALA A O 1
ATOM 2629 N N . ASP A 1 334 ? 1.087 -3.330 -7.850 1.00 74.38 334 ASP A N 1
ATOM 2630 C CA . ASP A 1 334 ? 1.225 -3.883 -9.196 1.00 74.38 334 ASP A CA 1
ATOM 2631 C C . ASP A 1 334 ? 0.812 -2.872 -10.258 1.00 74.38 334 ASP A C 1
ATOM 2633 O O . ASP A 1 334 ? 1.545 -2.664 -11.229 1.00 74.38 334 ASP A O 1
ATOM 2637 N N . MET A 1 335 ? -0.306 -2.178 -10.040 1.00 86.88 335 MET A N 1
ATOM 2638 C CA . MET A 1 335 ? -0.740 -1.075 -10.894 1.00 86.88 335 MET A CA 1
ATOM 2639 C C . MET A 1 335 ? 0.326 0.024 -10.959 1.00 86.88 335 MET A C 1
ATOM 2641 O O . MET A 1 335 ? 0.705 0.467 -12.051 1.00 86.88 335 MET A O 1
ATOM 2645 N N . MET A 1 336 ? 0.858 0.437 -9.805 1.00 91.56 336 MET A N 1
ATOM 2646 C CA . MET A 1 336 ? 1.914 1.445 -9.738 1.00 91.56 336 MET A CA 1
ATOM 2647 C C . MET A 1 336 ? 3.161 1.010 -10.508 1.00 91.56 336 MET A C 1
ATOM 2649 O O . MET A 1 336 ? 3.679 1.766 -11.334 1.00 91.56 336 MET A O 1
ATOM 2653 N N . THR A 1 337 ? 3.600 -0.230 -10.301 1.00 82.81 337 THR A N 1
ATOM 2654 C CA . THR A 1 337 ? 4.762 -0.806 -10.988 1.00 82.81 337 THR A CA 1
ATOM 2655 C C . THR A 1 337 ? 4.571 -0.790 -12.497 1.00 82.81 337 THR A C 1
ATOM 2657 O O . THR A 1 337 ? 5.409 -0.251 -13.220 1.00 82.81 337 THR A O 1
ATOM 2660 N N . GLN A 1 338 ? 3.448 -1.324 -12.980 1.00 82.81 338 GLN A N 1
ATOM 2661 C CA . GLN A 1 338 ? 3.165 -1.411 -14.411 1.00 82.81 338 GLN A CA 1
ATOM 2662 C C . GLN A 1 338 ? 3.112 -0.032 -15.066 1.00 82.81 338 GLN A C 1
ATOM 2664 O O . GLN A 1 338 ? 3.638 0.141 -16.166 1.00 82.81 338 GLN A O 1
ATOM 2669 N N . GLY A 1 339 ? 2.505 0.960 -14.412 1.00 90.38 339 GLY A N 1
ATOM 2670 C CA . GLY A 1 339 ? 2.477 2.310 -14.966 1.00 90.38 339 GLY A CA 1
ATOM 2671 C C . GLY A 1 339 ? 3.860 2.954 -15.018 1.00 90.38 339 GLY A C 1
ATOM 2672 O O . GLY A 1 339 ? 4.187 3.572 -16.032 1.00 90.38 339 GLY A O 1
ATOM 2673 N N . ILE A 1 340 ? 4.701 2.789 -13.988 1.00 89.50 340 ILE A N 1
ATOM 2674 C CA . ILE A 1 340 ? 6.087 3.297 -14.008 1.00 89.50 340 ILE A CA 1
ATOM 2675 C C . ILE A 1 340 ? 6.875 2.634 -15.142 1.00 89.50 340 ILE A C 1
ATOM 2677 O O . ILE A 1 340 ? 7.533 3.321 -15.920 1.00 89.50 340 ILE A O 1
ATOM 2681 N N . VAL A 1 341 ? 6.779 1.312 -15.281 1.00 82.88 341 VAL A N 1
ATOM 2682 C CA . VAL A 1 341 ? 7.501 0.560 -16.319 1.00 82.88 341 VAL A CA 1
ATOM 2683 C C . VAL A 1 341 ? 7.083 1.001 -17.717 1.00 82.88 341 VAL A C 1
ATOM 2685 O O . VAL A 1 341 ? 7.937 1.234 -18.573 1.00 82.88 341 VAL A O 1
ATOM 2688 N N . LYS A 1 342 ? 5.775 1.170 -17.943 1.00 87.12 342 LYS A N 1
ATOM 2689 C CA . LYS A 1 342 ? 5.232 1.643 -19.223 1.00 87.12 342 LYS A CA 1
ATOM 2690 C C . LYS A 1 342 ? 5.661 3.072 -19.548 1.00 87.12 342 LYS A C 1
ATOM 2692 O O . LYS A 1 342 ? 5.951 3.359 -20.706 1.00 87.12 342 LYS A O 1
ATOM 2697 N N . GLN A 1 343 ? 5.705 3.962 -18.556 1.00 94.12 343 GLN A N 1
ATOM 2698 C CA . GLN A 1 343 ? 6.075 5.362 -18.766 1.00 94.12 343 GLN A CA 1
ATOM 2699 C C . GLN A 1 343 ? 7.586 5.560 -18.934 1.00 94.12 343 GLN A C 1
ATOM 2701 O O . GLN A 1 343 ? 8.000 6.410 -19.721 1.00 94.12 343 GLN A O 1
ATOM 2706 N N . PHE A 1 344 ? 8.410 4.772 -18.235 1.00 84.31 344 PHE A N 1
ATOM 2707 C CA . PHE A 1 344 ? 9.866 4.925 -18.228 1.00 84.31 344 PHE A CA 1
ATOM 2708 C C . PHE A 1 344 ? 10.613 3.654 -18.671 1.00 84.31 344 PHE A C 1
ATOM 2710 O O . PHE A 1 344 ? 11.493 3.164 -17.952 1.00 84.31 344 PHE A O 1
ATOM 2717 N N . PRO A 1 345 ? 10.330 3.116 -19.872 1.00 83.00 345 PRO A N 1
ATOM 2718 C CA . PRO A 1 345 ? 10.889 1.844 -20.326 1.00 83.00 345 PRO A CA 1
ATOM 2719 C C . PRO A 1 345 ? 12.422 1.849 -20.427 1.00 83.00 345 PRO A C 1
ATOM 2721 O O . PRO A 1 345 ? 13.034 0.787 -20.446 1.00 83.00 345 PRO A O 1
ATOM 2724 N N . GLN A 1 346 ? 13.073 3.015 -20.477 1.00 79.12 346 GLN A N 1
ATOM 2725 C CA . GLN A 1 346 ? 14.533 3.139 -20.507 1.00 79.12 346 GLN A CA 1
ATOM 2726 C C . GLN A 1 346 ? 15.238 2.580 -19.261 1.00 79.12 346 GLN A C 1
ATOM 2728 O O . GLN A 1 346 ? 16.419 2.257 -19.349 1.00 79.12 346 GLN A O 1
ATOM 2733 N N . TYR A 1 347 ? 14.544 2.449 -18.125 1.00 71.19 347 TYR A N 1
ATOM 2734 C CA . TYR A 1 347 ? 15.120 1.889 -16.894 1.00 71.19 347 TYR A CA 1
ATOM 2735 C C . TYR A 1 347 ? 14.927 0.370 -16.760 1.00 71.19 347 TYR A C 1
ATOM 2737 O O . TYR A 1 347 ? 15.459 -0.226 -15.826 1.00 71.19 347 TYR A O 1
ATOM 2745 N N . PHE A 1 348 ? 14.174 -0.257 -17.672 1.00 71.56 348 PHE A N 1
ATOM 2746 C CA . PHE A 1 348 ? 13.668 -1.625 -17.510 1.00 71.56 348 PHE A CA 1
ATOM 2747 C C . PHE A 1 348 ? 13.969 -2.539 -18.707 1.00 71.56 348 PHE A C 1
ATOM 2749 O O . PHE A 1 348 ? 13.237 -3.501 -18.926 1.00 71.56 348 PHE A O 1
ATOM 2756 N N . ARG A 1 349 ? 15.015 -2.243 -19.485 1.00 63.75 349 ARG A N 1
ATOM 2757 C CA . ARG A 1 349 ? 15.453 -3.048 -20.639 1.00 63.75 349 ARG A CA 1
ATOM 2758 C C . ARG A 1 349 ? 16.614 -3.971 -20.311 1.00 63.75 349 ARG A C 1
ATOM 2760 O O . ARG A 1 349 ? 17.466 -3.575 -19.484 1.00 63.75 349 ARG A O 1
#